Protein AF-A0A3M1NWF4-F1 (afdb_monomer_lite)

Secondary structure (DSSP, 8-state):
-TTHHHHHHHHHSPPPPPSS----HHIIIIIII-GGGT-GGGS-HHHHHHHHHHHHHHHHHHHSHHHHTTSS-HHHHHHHHHHHHHHHHHHHIIIIIS--HHHHHHTGGGGHHHHHHHHHHHHHHHHHHHS-HHHHHHHHHHHTSHHHHHHHHHHHHHHHHHHHHH-HHHHHHH-HHHHHTSHHHHHHHHHHHHS-TT-EEE--TT-SSHHHHH--EES--SS----SHHHHHHHHHHHHHHS-----SS-STTHHHHHHHHHHT--HHHHHHHHHHH-EEEEEESSPPPPBTTEEEEEEETTEEEEEEPP----

Structure (mmCIF, N/CA/C/O backbone):
data_AF-A0A3M1NWF4-F1
#
_entry.id   AF-A0A3M1NWF4-F1
#
loop_
_atom_site.group_PDB
_atom_site.id
_atom_site.type_symbol
_atom_site.label_atom_id
_atom_site.label_alt_id
_atom_site.label_comp_id
_atom_site.label_asym_id
_atom_site.label_entity_id
_atom_site.label_seq_id
_atom_site.pdbx_PDB_ins_code
_atom_site.Cartn_x
_atom_site.Cartn_y
_atom_site.Cartn_z
_atom_site.occupancy
_atom_site.B_iso_or_equiv
_atom_site.auth_seq_id
_atom_site.auth_comp_id
_atom_site.auth_asym_id
_atom_site.auth_atom_id
_atom_site.pdbx_PDB_model_num
ATOM 1 N N . ALA A 1 1 ? 15.988 -17.699 -8.125 1.00 46.44 1 ALA A N 1
ATOM 2 C CA . ALA A 1 1 ? 15.260 -16.866 -7.145 1.00 46.44 1 ALA A CA 1
ATOM 3 C C . ALA A 1 1 ? 14.792 -17.753 -5.990 1.00 46.44 1 ALA A C 1
ATOM 5 O O . ALA A 1 1 ? 13.950 -18.611 -6.234 1.00 46.44 1 ALA A O 1
ATOM 6 N N . PRO A 1 2 ? 15.324 -17.589 -4.766 1.00 47.75 2 PRO A N 1
ATOM 7 C CA . PRO A 1 2 ? 15.035 -18.474 -3.625 1.00 47.75 2 PRO A CA 1
ATOM 8 C C . PRO A 1 2 ? 13.558 -18.482 -3.177 1.00 47.75 2 PRO A C 1
ATOM 10 O O . PRO A 1 2 ? 13.167 -19.315 -2.371 1.00 47.75 2 PRO A O 1
ATOM 13 N N . ALA A 1 3 ? 12.716 -17.602 -3.732 1.00 57.88 3 ALA A N 1
ATOM 14 C CA . ALA A 1 3 ? 11.282 -17.535 -3.453 1.00 57.88 3 ALA A CA 1
ATOM 15 C C . ALA A 1 3 ? 10.393 -18.387 -4.388 1.00 57.88 3 ALA A C 1
ATOM 17 O O . ALA A 1 3 ? 9.238 -18.625 -4.050 1.00 57.88 3 ALA A O 1
ATOM 18 N N . LEU A 1 4 ? 10.890 -18.855 -5.544 1.00 70.25 4 LEU A N 1
ATOM 19 C CA . LEU A 1 4 ? 10.057 -19.610 -6.500 1.00 70.25 4 LEU A CA 1
ATOM 20 C C . LEU A 1 4 ? 9.683 -20.999 -5.976 1.00 70.25 4 LEU A C 1
ATOM 22 O O . LEU A 1 4 ? 8.529 -21.390 -6.093 1.00 70.25 4 LEU A O 1
ATOM 26 N N . GLY A 1 5 ? 10.629 -21.714 -5.361 1.00 79.31 5 GLY A N 1
ATOM 27 C CA . GLY A 1 5 ? 10.382 -23.042 -4.787 1.00 79.31 5 GLY A CA 1
ATOM 28 C C . GLY A 1 5 ? 9.249 -23.033 -3.754 1.00 79.31 5 GLY A C 1
ATOM 29 O O . GLY A 1 5 ? 8.264 -23.740 -3.950 1.00 79.31 5 GLY A O 1
ATOM 30 N N . PRO A 1 6 ? 9.314 -22.183 -2.711 1.00 79.12 6 PRO A N 1
ATOM 31 C CA . PRO A 1 6 ? 8.225 -22.039 -1.746 1.00 79.12 6 PRO A CA 1
ATOM 32 C C . PRO A 1 6 ? 6.883 -21.631 -2.371 1.00 79.12 6 PRO A C 1
ATOM 34 O O . PRO A 1 6 ? 5.847 -22.132 -1.945 1.00 79.12 6 PRO A O 1
ATOM 37 N N . LEU A 1 7 ? 6.882 -20.754 -3.384 1.00 74.56 7 LEU A N 1
ATOM 38 C CA . LEU A 1 7 ? 5.655 -20.343 -4.080 1.00 74.56 7 LEU A CA 1
ATOM 39 C C . LEU A 1 7 ? 5.015 -21.498 -4.857 1.00 74.56 7 LEU A C 1
ATOM 41 O O . LEU A 1 7 ? 3.806 -21.695 -4.758 1.00 74.56 7 LEU A O 1
ATOM 45 N N . VAL A 1 8 ? 5.816 -22.255 -5.611 1.00 81.00 8 VAL A N 1
ATOM 46 C CA . VAL A 1 8 ? 5.352 -23.436 -6.351 1.00 81.00 8 VAL A CA 1
ATOM 47 C C . VAL A 1 8 ? 4.860 -24.500 -5.376 1.00 81.00 8 VAL A C 1
ATOM 49 O O . VAL A 1 8 ? 3.760 -25.009 -5.549 1.00 81.00 8 VAL A O 1
ATOM 52 N N . TYR A 1 9 ? 5.611 -24.770 -4.305 1.00 84.00 9 TYR A N 1
ATOM 53 C CA . TYR A 1 9 ? 5.216 -25.728 -3.274 1.00 84.00 9 TYR A CA 1
ATOM 54 C C . TYR A 1 9 ? 3.867 -25.369 -2.642 1.00 84.00 9 TYR A C 1
ATOM 56 O O . TYR A 1 9 ? 2.982 -26.212 -2.578 1.00 84.00 9 TYR A O 1
ATOM 64 N N . GLN A 1 10 ? 3.669 -24.110 -2.238 1.00 79.50 10 GLN A N 1
ATOM 65 C CA . GLN A 1 10 ? 2.391 -23.648 -1.680 1.00 79.50 10 GLN A CA 1
ATOM 66 C C . GLN A 1 10 ? 1.231 -23.736 -2.674 1.00 79.50 10 GLN A C 1
ATOM 68 O O . GLN A 1 10 ? 0.085 -23.840 -2.255 1.00 79.50 10 GLN A O 1
ATOM 73 N N . HIS A 1 11 ? 1.511 -23.645 -3.975 1.00 80.75 11 HIS A N 1
ATOM 74 C CA . HIS A 1 11 ? 0.484 -23.743 -5.004 1.00 80.75 11 HIS A CA 1
ATOM 75 C C . HIS A 1 11 ? 0.104 -25.194 -5.317 1.00 80.75 11 HIS A C 1
ATOM 77 O O . HIS A 1 11 ? -1.069 -25.479 -5.527 1.00 80.75 11 HIS A O 1
ATOM 83 N N . VAL A 1 12 ? 1.083 -26.102 -5.331 1.00 82.19 12 VAL A N 1
ATOM 84 C CA . VAL A 1 12 ? 0.868 -27.542 -5.551 1.00 82.19 12 VAL A CA 1
ATOM 85 C C . VAL A 1 12 ? 0.293 -28.217 -4.302 1.00 82.19 12 VAL A C 1
ATOM 87 O O . VAL A 1 12 ? -0.494 -29.153 -4.411 1.00 82.19 12 VAL A O 1
ATOM 90 N N . HIS A 1 13 ? 0.641 -27.713 -3.117 1.00 81.06 13 HIS A N 1
ATOM 91 C CA . HIS A 1 13 ? 0.162 -28.196 -1.823 1.00 81.06 13 HIS A CA 1
ATOM 92 C C . HIS A 1 13 ? -0.563 -27.076 -1.063 1.00 81.06 13 HIS A C 1
ATOM 94 O O . HIS A 1 13 ? -0.056 -26.596 -0.040 1.00 81.06 13 HIS A O 1
ATOM 100 N N . PRO A 1 14 ? -1.729 -26.614 -1.555 1.00 75.19 14 PRO A N 1
ATOM 101 C CA . PRO A 1 14 ? -2.489 -25.601 -0.849 1.00 75.19 14 PRO A CA 1
ATOM 102 C C . PRO A 1 14 ? -2.979 -26.186 0.484 1.00 75.19 14 PRO A C 1
ATOM 104 O O . PRO A 1 14 ? -3.475 -27.317 0.513 1.00 75.19 14 PRO A O 1
ATOM 107 N N . PRO A 1 15 ? -2.846 -25.456 1.606 1.00 74.38 15 PRO A N 1
ATOM 108 C CA . PRO A 1 15 ? -3.486 -25.876 2.841 1.00 74.38 15 PRO A CA 1
ATOM 109 C C . PRO A 1 15 ? -5.004 -25.943 2.620 1.00 74.38 15 PRO A C 1
ATOM 111 O O . PRO A 1 15 ? -5.540 -25.130 1.857 1.00 74.38 15 PRO A O 1
ATOM 114 N N . PRO A 1 16 ? -5.712 -26.878 3.277 1.00 72.06 16 PRO A N 1
ATOM 115 C CA . PRO A 1 16 ? -7.161 -26.920 3.194 1.00 72.06 16 PRO A CA 1
ATOM 116 C C . PRO A 1 16 ? -7.721 -25.576 3.657 1.00 72.06 16 PRO A C 1
ATOM 118 O O . PRO A 1 16 ? -7.331 -25.043 4.701 1.00 72.06 16 PRO A O 1
ATOM 121 N N . LEU A 1 17 ? -8.622 -25.011 2.859 1.00 69.56 17 LEU A N 1
ATOM 122 C CA . LEU A 1 17 ? -9.373 -23.846 3.294 1.00 69.56 17 LEU A CA 1
ATOM 123 C C . LEU A 1 17 ? -10.316 -24.286 4.433 1.00 69.56 17 LEU A C 1
ATOM 125 O O . LEU A 1 17 ? -10.790 -25.426 4.418 1.00 69.56 17 LEU A O 1
ATOM 129 N N . PRO A 1 18 ? -10.581 -23.423 5.434 1.00 66.81 18 PRO A N 1
ATOM 130 C CA . PRO A 1 18 ? -11.658 -23.651 6.408 1.00 66.81 18 PRO A CA 1
ATOM 131 C C . PRO A 1 18 ? -12.988 -23.936 5.686 1.00 66.81 18 PRO A C 1
ATOM 133 O O . PRO A 1 18 ? -13.062 -23.676 4.501 1.00 66.81 18 PRO A O 1
ATOM 136 N N . ALA A 1 19 ? -14.034 -24.429 6.352 1.00 59.56 19 ALA A N 1
ATOM 137 C CA . ALA A 1 19 ? -15.363 -24.587 5.733 1.00 59.56 19 ALA A CA 1
ATOM 138 C C . ALA A 1 19 ? -16.201 -23.283 5.810 1.00 59.56 19 ALA A C 1
ATOM 140 O O . ALA A 1 19 ? -16.091 -22.560 6.805 1.00 59.56 19 ALA A O 1
ATOM 141 N N . GLY A 1 20 ? -17.035 -22.982 4.797 1.00 68.56 20 GLY A N 1
ATOM 142 C CA . GLY A 1 20 ? -17.919 -21.798 4.730 1.00 68.56 20 GLY A CA 1
ATOM 143 C C . GLY A 1 20 ? -18.015 -21.116 3.348 1.00 68.56 20 GLY A C 1
ATOM 144 O O . GLY A 1 20 ? -17.502 -21.619 2.352 1.00 68.56 20 GLY A O 1
ATOM 145 N N . ASP A 1 21 ? -18.672 -19.950 3.286 1.00 65.06 21 ASP A N 1
ATOM 146 C CA . ASP A 1 21 ? -18.635 -19.075 2.103 1.00 65.06 21 ASP A CA 1
ATOM 147 C C . ASP A 1 21 ? -17.239 -18.448 1.984 1.00 65.06 21 ASP A C 1
ATOM 149 O O . ASP A 1 21 ? -16.846 -17.582 2.775 1.00 65.06 21 ASP A O 1
ATOM 153 N N . HIS A 1 22 ? -16.454 -18.911 1.010 1.00 78.25 22 HIS A N 1
ATOM 154 C CA . HIS A 1 22 ? -15.097 -18.421 0.788 1.00 78.25 22 HIS A CA 1
ATOM 155 C C . HIS A 1 22 ? -15.033 -17.501 -0.414 1.00 78.25 22 HIS A C 1
ATOM 157 O O . HIS A 1 22 ? -15.252 -17.894 -1.558 1.00 78.25 22 HIS A O 1
ATOM 163 N N . VAL A 1 23 ? -14.616 -16.272 -0.149 1.00 90.25 23 VAL A N 1
ATOM 164 C CA . VAL A 1 23 ? -14.190 -15.351 -1.192 1.00 90.25 23 VAL A CA 1
ATOM 165 C C . VAL A 1 23 ? -12.849 -15.833 -1.740 1.00 90.25 23 VAL A C 1
ATOM 167 O O . VAL A 1 23 ? -11.961 -16.189 -0.973 1.00 90.25 23 VAL A O 1
ATOM 170 N N . SER A 1 24 ? -12.659 -15.874 -3.058 1.00 93.12 24 SER A N 1
ATOM 171 C CA . SER A 1 24 ? -11.424 -16.428 -3.630 1.00 93.12 24 SER A CA 1
ATOM 172 C C . SER A 1 24 ? -10.169 -15.639 -3.192 1.00 93.12 24 SER A C 1
ATOM 174 O O . SER A 1 24 ? -10.217 -14.407 -3.101 1.00 93.12 24 SER A O 1
ATOM 176 N N . PRO A 1 25 ? -9.003 -16.288 -2.977 1.00 94.06 25 PRO A N 1
ATOM 177 C CA . PRO A 1 25 ? -7.742 -15.578 -2.721 1.00 94.06 25 PRO A CA 1
ATOM 178 C C . PRO A 1 25 ? -7.387 -14.577 -3.828 1.00 94.06 25 PRO A C 1
ATOM 180 O O . PRO A 1 25 ? -6.828 -13.512 -3.556 1.00 94.06 25 PRO A O 1
ATOM 183 N N . PHE A 1 26 ? -7.778 -14.894 -5.070 1.00 95.50 26 PHE A N 1
ATOM 184 C CA . PHE A 1 26 ? -7.707 -13.970 -6.196 1.00 95.50 26 PHE A CA 1
ATOM 185 C C . PHE A 1 26 ? -8.449 -12.674 -5.890 1.00 95.50 26 PHE A C 1
ATOM 187 O O . PHE A 1 26 ? -7.842 -11.609 -5.959 1.00 95.50 26 PHE A O 1
ATOM 194 N N . TYR A 1 27 ? -9.726 -12.746 -5.511 1.00 96.56 27 TYR A N 1
ATOM 195 C CA . TYR A 1 27 ? -10.495 -11.552 -5.188 1.00 96.56 27 TYR A CA 1
ATOM 196 C C . TYR A 1 27 ? -9.843 -10.777 -4.039 1.00 96.56 27 TYR A C 1
ATOM 198 O O . TYR A 1 27 ? -9.604 -9.578 -4.165 1.00 96.56 27 TYR A O 1
ATOM 206 N N . ILE A 1 28 ? -9.473 -11.458 -2.950 1.00 96.81 28 ILE A N 1
ATOM 207 C CA . ILE A 1 28 ? -8.902 -10.803 -1.766 1.00 96.81 28 ILE A CA 1
ATOM 208 C C . ILE A 1 28 ? -7.635 -10.009 -2.134 1.00 96.81 28 ILE A C 1
ATOM 210 O O . ILE A 1 28 ? -7.497 -8.844 -1.757 1.00 96.81 28 ILE A O 1
ATOM 214 N N . GLN A 1 29 ? -6.711 -10.604 -2.891 1.00 96.75 29 GLN A N 1
ATOM 215 C CA . GLN A 1 29 ? -5.441 -9.959 -3.232 1.00 96.75 29 GLN A CA 1
ATOM 216 C C . GLN A 1 29 ? -5.557 -8.991 -4.418 1.00 96.75 29 GLN A C 1
ATOM 218 O O . GLN A 1 29 ? -5.071 -7.856 -4.341 1.00 96.75 29 GLN A O 1
ATOM 223 N N . ALA A 1 30 ? -6.149 -9.450 -5.522 1.00 96.81 30 ALA A N 1
ATOM 224 C CA . ALA A 1 30 ? -6.143 -8.753 -6.801 1.00 96.81 30 ALA A CA 1
ATOM 225 C C . ALA A 1 30 ? -7.288 -7.755 -6.948 1.00 96.81 30 ALA A C 1
ATOM 227 O O . ALA A 1 30 ? -7.087 -6.739 -7.592 1.00 96.81 30 ALA A O 1
ATOM 228 N N . VAL A 1 31 ? -8.452 -7.988 -6.343 1.00 97.12 31 VAL A N 1
ATOM 229 C CA . VAL A 1 31 ? -9.615 -7.094 -6.485 1.00 97.12 31 VAL A CA 1
ATOM 230 C C . VAL A 1 31 ? -9.743 -6.178 -5.271 1.00 97.12 31 VAL A C 1
ATOM 232 O O . VAL A 1 31 ? -9.786 -4.955 -5.409 1.00 97.12 31 VAL A O 1
ATOM 235 N N . PHE A 1 32 ? -9.739 -6.755 -4.069 1.00 97.50 32 PHE A N 1
ATOM 236 C CA . PHE A 1 32 ? -10.005 -6.047 -2.820 1.00 97.50 32 PHE A CA 1
ATOM 237 C C . PHE A 1 32 ? -8.778 -5.301 -2.279 1.00 97.50 32 PHE A C 1
ATOM 239 O O . PHE A 1 32 ? -8.853 -4.120 -1.942 1.00 97.50 32 PHE A O 1
ATOM 246 N N . ARG A 1 33 ? -7.613 -5.952 -2.185 1.00 96.75 33 ARG A N 1
ATOM 247 C CA . ARG A 1 33 ? -6.456 -5.359 -1.495 1.00 96.75 33 ARG A CA 1
ATOM 248 C C . ARG A 1 33 ? -5.684 -4.348 -2.338 1.00 96.75 33 ARG A C 1
ATOM 250 O O . ARG A 1 33 ? -5.250 -3.319 -1.806 1.00 96.75 33 ARG A O 1
ATOM 257 N N . ALA A 1 34 ? -5.409 -4.669 -3.600 1.00 96.19 34 ALA A N 1
ATOM 258 C CA . ALA A 1 34 ? -4.453 -3.910 -4.408 1.00 96.19 34 ALA A CA 1
ATOM 259 C C . ALA A 1 34 ? -4.692 -4.011 -5.932 1.00 96.19 34 ALA A C 1
ATOM 261 O O . ALA A 1 34 ? -3.777 -4.386 -6.667 1.00 96.19 34 ALA A O 1
ATOM 262 N N . PRO A 1 35 ? -5.875 -3.619 -6.439 1.00 97.00 35 PRO A N 1
ATOM 263 C CA . PRO A 1 35 ? -6.226 -3.784 -7.853 1.00 97.00 35 PRO A CA 1
ATOM 264 C C . PRO A 1 35 ? -5.282 -3.079 -8.824 1.00 97.00 35 PRO A C 1
ATOM 266 O O . PRO A 1 35 ? -4.884 -3.667 -9.825 1.00 97.00 35 PRO A O 1
ATOM 269 N N . HIS A 1 36 ? -4.777 -1.898 -8.466 1.00 94.69 36 HIS A N 1
ATOM 270 C CA . HIS A 1 36 ? -3.799 -1.141 -9.257 1.00 94.69 36 HIS A CA 1
ATOM 271 C C . HIS A 1 36 ? -2.431 -1.836 -9.456 1.00 94.69 36 HIS A C 1
ATOM 273 O O . HIS A 1 36 ? -1.556 -1.279 -10.116 1.00 94.69 36 HIS A O 1
ATOM 279 N N . HIS A 1 37 ? -2.197 -3.016 -8.869 1.00 93.88 37 HIS A N 1
ATOM 280 C CA . HIS A 1 37 ? -1.001 -3.829 -9.116 1.00 93.88 37 HIS A CA 1
ATOM 281 C C . HIS A 1 37 ? -1.244 -5.034 -10.037 1.00 93.88 37 HIS A C 1
ATOM 283 O O . HIS A 1 37 ? -0.269 -5.599 -10.535 1.00 93.88 37 HIS A O 1
ATOM 289 N N . TYR A 1 38 ? -2.500 -5.438 -10.250 1.00 95.62 38 TYR A N 1
ATOM 290 C CA . TYR A 1 38 ? -2.834 -6.713 -10.901 1.00 95.62 38 TYR A CA 1
ATOM 291 C C . TYR A 1 38 ? -3.864 -6.586 -12.023 1.00 95.62 38 TYR A C 1
ATOM 293 O O . TYR A 1 38 ? -3.848 -7.400 -12.943 1.00 95.62 38 TYR A O 1
ATOM 301 N N . LEU A 1 39 ? -4.752 -5.595 -11.950 1.00 96.69 39 LEU A N 1
ATOM 302 C CA . LEU A 1 39 ? -5.856 -5.406 -12.883 1.00 96.69 39 LEU A CA 1
ATOM 303 C C . LEU A 1 39 ? -5.569 -4.182 -13.764 1.00 96.69 39 LEU A C 1
ATOM 305 O O . LEU A 1 39 ? -5.495 -3.067 -13.235 1.00 96.69 39 LEU A O 1
ATOM 309 N N . PRO A 1 40 ? -5.368 -4.356 -15.083 1.00 96.00 40 PRO A N 1
ATOM 310 C CA . PRO A 1 40 ? -5.005 -3.251 -15.973 1.00 96.00 40 PRO A CA 1
ATOM 311 C C . PRO A 1 40 ? -6.024 -2.118 -16.041 1.00 96.00 40 PRO A C 1
ATOM 313 O O . PRO A 1 40 ? -5.652 -0.953 -16.148 1.00 96.00 40 PRO A O 1
ATOM 316 N N . ASP A 1 41 ? -7.303 -2.442 -15.919 1.00 95.06 41 ASP A N 1
ATOM 317 C CA . ASP A 1 41 ? -8.407 -1.486 -15.874 1.00 95.06 41 ASP A CA 1
ATOM 318 C C . ASP A 1 41 ? -8.488 -0.705 -14.547 1.00 95.06 41 ASP A C 1
ATOM 320 O O . ASP A 1 41 ? -9.223 0.277 -14.449 1.00 95.06 41 ASP A O 1
ATOM 324 N N . ALA A 1 42 ? -7.728 -1.110 -13.525 1.00 95.69 42 ALA A N 1
ATOM 325 C CA . ALA A 1 42 ? -7.548 -0.375 -12.276 1.00 95.69 42 ALA A CA 1
ATOM 326 C C . ALA A 1 42 ? -6.275 0.488 -12.260 1.00 95.69 42 ALA A C 1
ATOM 328 O O . ALA A 1 42 ? -5.982 1.134 -11.247 1.00 95.69 42 ALA A O 1
ATOM 329 N N . PHE A 1 43 ? -5.490 0.500 -13.342 1.00 95.81 43 PHE A N 1
ATOM 330 C CA . PHE A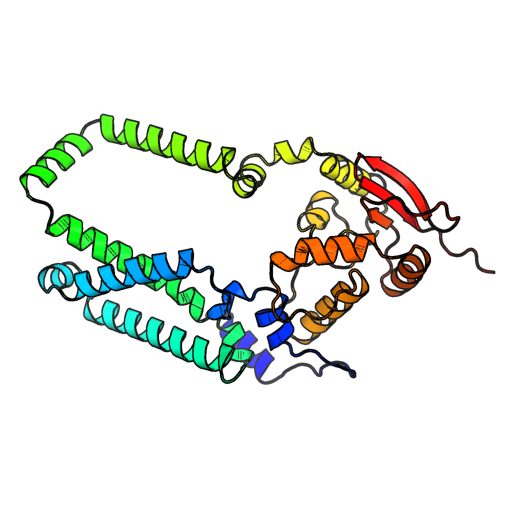 1 43 ? -4.319 1.364 -13.431 1.00 95.81 43 PHE A CA 1
ATOM 331 C C . PHE A 1 43 ? -4.747 2.823 -13.625 1.00 95.81 43 PHE A C 1
ATOM 333 O O . PHE A 1 43 ? -5.607 3.107 -14.459 1.00 95.81 43 PHE A O 1
ATOM 340 N N . PRO A 1 44 ? -4.141 3.781 -12.896 1.00 94.12 44 PRO A N 1
ATOM 341 C CA . PRO A 1 44 ? -4.446 5.190 -13.097 1.00 94.12 44 PRO A CA 1
ATOM 342 C C . PRO A 1 44 ? -4.164 5.603 -14.544 1.00 94.12 44 PRO A C 1
ATOM 344 O O . PRO A 1 44 ? -3.043 5.428 -15.028 1.00 94.12 44 PRO A O 1
ATOM 347 N N . LEU A 1 45 ? -5.151 6.211 -15.208 1.00 95.50 45 LEU A N 1
ATOM 348 C CA . LEU A 1 45 ? -5.029 6.659 -16.599 1.00 95.50 45 LEU A CA 1
ATOM 349 C C . LEU A 1 45 ? -3.760 7.500 -16.857 1.00 95.50 45 LEU A C 1
ATOM 351 O O . LEU A 1 45 ? -3.057 7.205 -17.825 1.00 95.50 45 LEU A O 1
ATOM 355 N N . PRO A 1 46 ? -3.364 8.463 -15.993 1.00 95.56 46 PRO A N 1
ATOM 356 C CA . PRO A 1 46 ? -2.123 9.213 -16.200 1.00 95.56 46 PRO A CA 1
ATOM 357 C C . PRO A 1 46 ? -0.866 8.333 -16.220 1.00 95.56 46 PRO A C 1
ATOM 359 O O . PRO A 1 46 ? 0.073 8.607 -16.967 1.00 95.56 46 PRO A O 1
ATOM 362 N N . ALA A 1 47 ? -0.838 7.258 -15.426 1.00 93.12 47 ALA A N 1
ATOM 363 C CA . ALA A 1 47 ? 0.289 6.332 -15.399 1.00 93.12 47 ALA A CA 1
ATOM 364 C C . ALA A 1 47 ? 0.353 5.494 -16.683 1.00 93.12 47 ALA A C 1
ATOM 366 O O . ALA A 1 47 ? 1.440 5.318 -17.234 1.00 93.12 47 ALA A O 1
ATOM 367 N N . VAL A 1 48 ? -0.801 5.039 -17.184 1.00 96.38 48 VAL A N 1
ATOM 368 C CA . VAL A 1 48 ? -0.910 4.307 -18.457 1.00 96.38 48 VAL A CA 1
ATOM 369 C C . VAL A 1 48 ? -0.468 5.188 -19.625 1.00 96.38 48 VAL A C 1
ATOM 371 O O . VAL A 1 48 ? 0.378 4.769 -20.412 1.00 96.38 48 VAL A O 1
ATOM 374 N N . LEU A 1 49 ? -0.963 6.427 -19.702 1.00 97.00 49 LEU A N 1
ATOM 375 C CA . LEU A 1 49 ? -0.580 7.384 -20.746 1.00 97.00 49 LEU A CA 1
ATOM 376 C C . LEU A 1 49 ? 0.916 7.713 -20.694 1.00 97.00 49 LEU A C 1
ATOM 378 O O . LEU A 1 49 ? 1.598 7.653 -21.714 1.00 97.00 49 LEU A O 1
ATOM 382 N N . SER A 1 50 ? 1.453 8.005 -19.504 1.00 96.19 50 SER A N 1
ATOM 383 C CA . SER A 1 50 ? 2.883 8.281 -19.327 1.00 96.19 50 SER A CA 1
ATOM 384 C C . SER A 1 50 ? 3.750 7.097 -19.759 1.00 96.19 50 SER A C 1
ATOM 386 O O . SER A 1 50 ? 4.742 7.286 -20.464 1.00 96.19 50 SER A O 1
ATOM 388 N N . PHE A 1 51 ? 3.375 5.874 -19.371 1.00 96.88 51 PHE A N 1
ATOM 389 C CA . PHE A 1 51 ? 4.083 4.674 -19.802 1.00 96.88 51 PHE A CA 1
ATOM 390 C C . PHE A 1 51 ? 3.990 4.479 -21.318 1.00 96.88 51 PHE A C 1
ATOM 392 O O . PHE A 1 51 ? 5.018 4.249 -21.946 1.00 96.88 51 PHE A O 1
ATOM 399 N N . GLY A 1 52 ? 2.801 4.631 -21.908 1.00 97.00 52 GLY A N 1
ATOM 400 C CA . GLY A 1 52 ? 2.583 4.506 -23.350 1.00 97.00 52 GLY A CA 1
ATOM 401 C C . GLY A 1 52 ? 3.416 5.495 -24.167 1.00 97.00 52 GLY A C 1
ATOM 402 O O . GLY A 1 52 ? 4.046 5.096 -25.142 1.00 97.00 52 GLY A O 1
ATOM 403 N N . LEU A 1 53 ? 3.502 6.757 -23.732 1.00 97.94 53 LEU A N 1
ATOM 404 C CA . LEU A 1 53 ? 4.342 7.775 -24.372 1.00 97.94 53 LEU A CA 1
ATOM 405 C C . LEU A 1 53 ? 5.832 7.415 -24.305 1.00 97.94 53 LEU A C 1
ATOM 407 O O . LEU A 1 53 ? 6.523 7.460 -25.322 1.00 97.94 53 LEU A O 1
ATOM 411 N N . ILE A 1 54 ? 6.325 7.020 -23.126 1.00 97.94 54 ILE A N 1
ATOM 412 C CA . ILE A 1 54 ? 7.730 6.623 -22.941 1.00 97.94 54 ILE A CA 1
ATOM 413 C C . ILE A 1 54 ? 8.052 5.368 -23.761 1.00 97.94 54 ILE A C 1
ATOM 415 O O . ILE A 1 54 ? 9.093 5.314 -24.411 1.00 97.94 54 ILE A O 1
ATOM 419 N N . ALA A 1 55 ? 7.162 4.375 -23.756 1.00 98.06 55 ALA A N 1
ATOM 420 C CA . ALA A 1 55 ? 7.328 3.139 -24.507 1.00 98.06 55 ALA A CA 1
ATOM 421 C C . ALA A 1 55 ? 7.300 3.387 -26.018 1.00 98.06 55 ALA A C 1
ATOM 423 O O . ALA A 1 55 ? 8.193 2.926 -26.721 1.00 98.06 55 ALA A O 1
ATOM 424 N N . GLY A 1 56 ? 6.337 4.164 -26.520 1.00 98.06 56 GLY A N 1
ATOM 425 C CA . GLY A 1 56 ? 6.243 4.517 -27.936 1.00 98.06 56 GLY A CA 1
ATOM 426 C C . GLY A 1 56 ? 7.475 5.279 -28.423 1.00 98.06 56 GLY A C 1
ATOM 427 O O . GLY A 1 56 ? 8.089 4.892 -29.416 1.00 98.06 56 GLY A O 1
ATOM 428 N N . ALA A 1 57 ? 7.898 6.307 -27.681 1.00 97.94 57 ALA A N 1
ATOM 429 C CA . ALA A 1 57 ? 9.103 7.064 -28.006 1.00 97.94 57 ALA A CA 1
ATOM 430 C C . ALA A 1 57 ? 10.368 6.191 -27.922 1.00 97.94 57 ALA A C 1
ATOM 432 O O . ALA A 1 57 ? 11.227 6.268 -28.796 1.00 97.94 57 ALA A O 1
ATOM 433 N N . GLY A 1 58 ? 10.477 5.335 -26.901 1.00 97.31 58 GLY A N 1
ATOM 434 C CA . GLY A 1 58 ? 11.601 4.419 -26.721 1.00 97.31 58 GLY A CA 1
ATOM 435 C C . GLY A 1 58 ? 11.692 3.350 -27.813 1.00 97.31 58 GLY A C 1
ATOM 436 O O . GLY A 1 58 ? 12.785 3.073 -28.299 1.00 97.31 58 GLY A O 1
ATOM 437 N N . LEU A 1 59 ? 10.564 2.785 -28.252 1.00 97.56 59 LEU A N 1
ATOM 438 C CA . LEU A 1 59 ? 10.507 1.833 -29.368 1.00 97.56 59 LEU A CA 1
ATOM 439 C C . LEU A 1 59 ? 10.846 2.504 -30.703 1.00 97.56 59 LEU A C 1
ATOM 441 O O . LEU A 1 59 ? 11.628 1.954 -31.481 1.00 97.56 59 LEU A O 1
ATOM 445 N N . LEU A 1 60 ? 10.322 3.709 -30.948 1.00 97.19 60 LEU A N 1
ATOM 446 C CA . LEU A 1 60 ? 10.678 4.508 -32.120 1.00 97.19 60 LEU A CA 1
ATOM 447 C C . LEU A 1 60 ? 12.183 4.802 -32.130 1.00 97.19 60 LEU A C 1
ATOM 449 O O . LEU A 1 60 ? 12.856 4.537 -33.123 1.00 97.19 60 LEU A O 1
ATOM 453 N N . ALA A 1 61 ? 12.730 5.257 -31.003 1.00 96.38 61 ALA A N 1
ATOM 454 C CA . ALA A 1 61 ? 14.158 5.484 -30.816 1.00 96.38 61 ALA A CA 1
ATOM 455 C C . ALA A 1 61 ? 14.992 4.216 -31.088 1.00 96.38 61 ALA A C 1
ATOM 457 O O . ALA A 1 61 ? 15.974 4.249 -31.830 1.00 96.38 61 ALA A O 1
ATOM 458 N N . PHE A 1 62 ? 14.564 3.075 -30.545 1.00 96.06 62 PHE A N 1
ATOM 459 C CA . PHE A 1 62 ? 15.216 1.780 -30.732 1.00 96.06 62 PHE A CA 1
ATOM 460 C C . PHE A 1 62 ? 15.178 1.286 -32.189 1.00 96.06 62 PHE A C 1
ATOM 462 O O . PHE A 1 62 ? 16.060 0.538 -32.615 1.00 96.06 62 PHE A O 1
ATOM 469 N N . SER A 1 63 ? 14.202 1.717 -32.992 1.00 95.44 63 SER A N 1
ATOM 470 C CA . SER A 1 63 ? 14.132 1.351 -34.411 1.00 95.44 63 SER A CA 1
ATOM 471 C C . SER A 1 63 ? 15.281 1.956 -35.238 1.00 95.44 63 SER A C 1
ATOM 473 O O . SER A 1 63 ? 15.751 1.331 -36.200 1.00 95.44 63 SER A O 1
ATOM 475 N N . PHE A 1 64 ? 15.833 3.105 -34.821 1.00 94.62 64 PHE A N 1
ATOM 476 C CA . PHE A 1 64 ? 16.923 3.770 -35.535 1.00 94.62 64 PHE A CA 1
ATOM 477 C C . PHE A 1 64 ? 18.244 2.984 -35.422 1.00 94.62 64 PHE A C 1
ATOM 479 O O . PHE A 1 64 ? 18.742 2.742 -34.317 1.00 94.62 64 PHE A O 1
ATOM 486 N N . PRO A 1 65 ? 18.896 2.624 -36.547 1.00 93.31 65 PRO A N 1
ATOM 487 C CA . PRO A 1 65 ? 20.157 1.873 -36.526 1.00 93.31 65 PRO A CA 1
ATOM 488 C C . PRO A 1 65 ? 21.283 2.577 -35.760 1.00 93.31 65 PRO A C 1
ATOM 490 O O . PRO A 1 65 ? 22.121 1.927 -35.141 1.00 93.31 65 PRO A O 1
ATOM 493 N N . GLN A 1 66 ? 21.302 3.911 -35.789 1.00 90.94 66 GLN A N 1
ATOM 494 C CA . GLN A 1 66 ? 22.305 4.730 -35.104 1.00 90.94 66 GLN A CA 1
ATOM 495 C C . GLN A 1 66 ? 22.229 4.576 -33.583 1.00 90.94 66 GLN A C 1
ATOM 497 O O . GLN A 1 66 ? 23.267 4.543 -32.933 1.00 90.94 66 GLN A O 1
ATOM 502 N N . VAL A 1 67 ? 21.019 4.440 -33.037 1.00 90.94 67 VAL A N 1
ATOM 503 C CA . VAL A 1 67 ? 20.778 4.238 -31.604 1.00 90.94 67 VAL A CA 1
ATOM 504 C C . VAL A 1 67 ? 21.126 2.806 -31.212 1.00 90.94 67 VAL A C 1
ATOM 506 O O . VAL A 1 67 ? 21.817 2.596 -30.221 1.00 90.94 67 VAL A O 1
ATOM 509 N N . ARG A 1 68 ? 20.744 1.813 -32.027 1.00 92.69 68 ARG A N 1
ATOM 510 C CA . ARG A 1 68 ? 21.089 0.400 -31.777 1.00 92.69 68 ARG A CA 1
ATOM 511 C C . ARG A 1 68 ? 22.593 0.158 -31.694 1.00 92.69 68 ARG A C 1
ATOM 513 O O . ARG A 1 68 ? 23.015 -0.640 -30.869 1.00 92.69 68 ARG A O 1
ATOM 520 N N . LYS A 1 69 ? 23.395 0.874 -32.491 1.00 92.94 69 LYS A N 1
ATOM 521 C CA . LYS A 1 69 ? 24.867 0.818 -32.435 1.00 92.94 69 LYS A CA 1
ATOM 522 C C . LYS A 1 69 ? 25.463 1.354 -31.125 1.00 92.94 69 LYS A C 1
ATOM 524 O O . LYS A 1 69 ? 26.621 1.069 -30.850 1.00 92.94 69 LYS A O 1
ATOM 529 N N . LEU A 1 70 ? 24.713 2.139 -30.346 1.00 89.25 70 LEU A N 1
ATOM 530 C CA . LEU A 1 70 ? 25.151 2.650 -29.039 1.00 89.25 70 LEU A CA 1
ATOM 531 C C . LEU A 1 70 ? 24.896 1.655 -27.908 1.00 89.25 70 LEU A C 1
ATOM 533 O O . LEU A 1 70 ? 25.480 1.779 -26.835 1.00 89.25 70 LEU A O 1
ATOM 537 N N . LEU A 1 71 ? 24.005 0.690 -28.128 1.00 90.75 71 LEU A N 1
ATOM 538 C CA . LEU A 1 71 ? 23.723 -0.355 -27.161 1.00 90.75 71 LEU A CA 1
ATOM 539 C C . LEU A 1 71 ? 24.767 -1.458 -27.319 1.00 90.75 71 LEU A C 1
ATOM 541 O O . LEU A 1 71 ? 25.026 -1.920 -28.427 1.00 90.75 71 LEU A O 1
ATOM 545 N N . THR A 1 72 ? 25.331 -1.914 -26.205 1.00 92.00 72 THR A N 1
ATOM 546 C CA . THR A 1 72 ? 26.267 -3.048 -26.189 1.00 92.00 72 THR A CA 1
ATOM 547 C C . THR A 1 72 ? 25.601 -4.355 -26.621 1.00 92.00 72 THR A C 1
ATOM 549 O O . THR A 1 72 ? 26.252 -5.204 -27.220 1.00 92.00 72 THR A O 1
ATOM 552 N N . ALA A 1 73 ? 24.302 -4.503 -26.340 1.00 95.00 73 ALA A N 1
ATOM 553 C CA . ALA A 1 73 ? 23.537 -5.736 -26.514 1.00 95.00 73 ALA A CA 1
ATOM 554 C C . ALA A 1 73 ? 22.111 -5.444 -27.051 1.00 95.00 73 ALA A C 1
ATOM 556 O O . ALA A 1 73 ? 21.114 -5.590 -26.329 1.00 95.00 73 ALA A O 1
ATOM 557 N N . PRO A 1 74 ? 21.962 -4.931 -28.293 1.00 94.25 74 PRO A N 1
ATOM 558 C CA . PRO A 1 74 ? 20.661 -4.506 -28.809 1.00 94.25 74 PRO A CA 1
ATOM 559 C C . PRO A 1 74 ? 19.705 -5.687 -29.011 1.00 94.25 74 PRO A C 1
ATOM 561 O O . PRO A 1 74 ? 18.509 -5.547 -28.765 1.00 94.25 74 PRO A O 1
ATOM 564 N N . ARG A 1 75 ? 20.203 -6.864 -29.412 1.00 96.19 75 ARG A N 1
ATOM 565 C CA . ARG A 1 75 ? 19.365 -8.057 -29.601 1.00 96.19 75 ARG A CA 1
ATOM 566 C C . ARG A 1 75 ? 18.757 -8.500 -28.274 1.00 96.19 75 ARG A C 1
ATOM 568 O O . ARG A 1 75 ? 17.556 -8.731 -28.194 1.00 96.19 75 ARG A O 1
ATOM 575 N N . GLU A 1 76 ? 19.577 -8.570 -27.238 1.00 97.12 76 GLU A N 1
ATOM 576 C CA . GLU A 1 76 ? 19.215 -8.962 -25.880 1.00 97.12 76 GLU A CA 1
ATOM 577 C C . GLU A 1 76 ? 18.226 -7.958 -25.283 1.00 97.12 76 GLU A C 1
ATOM 579 O O . GLU A 1 76 ? 17.232 -8.353 -24.681 1.00 97.12 76 GLU A O 1
ATOM 584 N N . THR A 1 77 ? 18.444 -6.662 -25.531 1.00 95.88 77 THR A N 1
ATOM 585 C CA . THR A 1 77 ? 17.505 -5.597 -25.144 1.00 95.88 77 THR A CA 1
ATOM 586 C C . THR A 1 77 ? 16.140 -5.799 -25.803 1.00 95.88 77 THR A C 1
ATOM 588 O O . THR A 1 77 ? 15.115 -5.738 -25.128 1.00 95.88 77 THR A O 1
ATOM 591 N N . GLY A 1 78 ? 16.110 -6.095 -27.106 1.00 96.62 78 GLY A N 1
ATOM 592 C CA . GLY A 1 78 ? 14.870 -6.378 -27.830 1.00 96.62 78 GLY A CA 1
ATOM 593 C C . GLY A 1 78 ? 14.156 -7.636 -27.325 1.00 96.62 78 GLY A C 1
ATOM 594 O O . GLY A 1 78 ? 12.944 -7.609 -27.122 1.00 96.62 78 GLY A O 1
ATOM 595 N N . LEU A 1 79 ? 14.900 -8.715 -27.058 1.00 97.62 79 LEU A N 1
ATOM 596 C CA . LEU A 1 79 ? 14.356 -9.951 -26.482 1.00 97.62 79 LEU A CA 1
ATOM 597 C C . LEU A 1 79 ? 13.787 -9.728 -25.077 1.00 97.62 79 LEU A C 1
ATOM 599 O O . LEU A 1 79 ? 12.725 -10.257 -24.759 1.00 97.62 79 LEU A O 1
ATOM 603 N N . LEU A 1 80 ? 14.453 -8.919 -24.252 1.00 97.38 80 LEU A N 1
ATOM 604 C CA . LEU A 1 80 ? 13.969 -8.561 -22.923 1.00 97.38 80 LEU A CA 1
ATOM 605 C C . LEU A 1 80 ? 12.678 -7.736 -22.998 1.00 97.38 80 LEU A C 1
ATOM 607 O O . LEU A 1 80 ? 11.734 -8.019 -22.263 1.00 97.38 80 LEU A O 1
ATOM 611 N N . LEU A 1 81 ? 12.601 -6.755 -23.902 1.00 97.88 81 LEU A N 1
ATOM 612 C CA . LEU A 1 81 ? 11.374 -5.985 -24.126 1.00 97.88 81 LEU A CA 1
ATOM 613 C C . LEU A 1 81 ? 10.230 -6.884 -24.611 1.00 97.88 81 LEU A C 1
ATOM 615 O O . LEU A 1 81 ? 9.128 -6.796 -24.074 1.00 97.88 81 LEU A O 1
ATOM 619 N N . LEU A 1 82 ? 10.501 -7.796 -25.551 1.00 97.81 82 LEU A N 1
ATOM 620 C CA . LEU A 1 82 ? 9.526 -8.784 -26.013 1.00 97.81 82 LEU A CA 1
ATOM 621 C C . LEU A 1 82 ? 9.039 -9.675 -24.863 1.00 97.81 82 LEU A C 1
ATOM 623 O O . LEU A 1 82 ? 7.837 -9.874 -24.711 1.00 97.81 82 LEU A O 1
ATOM 627 N N . PHE A 1 83 ? 9.950 -10.172 -24.023 1.00 98.06 83 PHE A N 1
ATOM 628 C CA . PHE A 1 83 ? 9.600 -10.963 -22.845 1.00 98.06 83 PHE A CA 1
ATOM 629 C C . PHE A 1 83 ? 8.688 -10.186 -21.885 1.00 98.06 83 PHE A C 1
ATOM 631 O O . PHE A 1 83 ? 7.687 -10.730 -21.423 1.00 98.06 83 PHE A O 1
ATOM 638 N N . ILE A 1 84 ? 8.984 -8.909 -21.618 1.00 97.88 84 ILE A N 1
ATOM 639 C CA . ILE A 1 84 ? 8.145 -8.048 -20.768 1.00 97.88 84 ILE A CA 1
ATOM 640 C C . ILE A 1 84 ? 6.755 -7.854 -21.388 1.00 97.88 84 ILE A C 1
ATOM 642 O O . ILE A 1 84 ? 5.751 -7.945 -20.678 1.00 97.88 84 ILE A O 1
ATOM 646 N N . THR A 1 85 ? 6.671 -7.632 -22.702 1.00 97.75 85 THR A N 1
ATOM 647 C CA . THR A 1 85 ? 5.391 -7.535 -23.417 1.00 97.75 85 THR A CA 1
ATOM 648 C C . THR A 1 85 ? 4.584 -8.824 -23.286 1.00 97.75 85 THR A C 1
ATOM 650 O O . THR A 1 85 ? 3.418 -8.767 -22.900 1.00 97.75 85 THR A O 1
ATOM 653 N N . LEU A 1 86 ? 5.199 -9.986 -23.528 1.00 98.06 86 LEU A N 1
ATOM 654 C CA . LEU A 1 86 ? 4.547 -11.288 -23.366 1.00 98.06 86 LEU A CA 1
ATOM 655 C C . LEU A 1 86 ? 4.091 -11.517 -21.919 1.00 98.06 86 LEU A C 1
ATOM 657 O O . LEU A 1 86 ? 2.965 -11.952 -21.697 1.00 98.06 86 LEU A O 1
ATOM 661 N N . ALA A 1 87 ? 4.911 -11.157 -20.929 1.00 97.56 87 ALA A N 1
ATOM 662 C CA . ALA A 1 87 ? 4.541 -11.229 -19.519 1.00 97.56 87 ALA A CA 1
ATOM 663 C C . ALA A 1 87 ? 3.324 -10.342 -19.196 1.00 97.56 87 ALA A C 1
ATOM 665 O O . ALA A 1 87 ? 2.431 -10.774 -18.472 1.00 97.56 87 ALA A O 1
ATOM 666 N N . CYS A 1 88 ? 3.239 -9.131 -19.755 1.00 97.38 88 CYS A N 1
ATOM 667 C CA . CYS A 1 88 ? 2.075 -8.259 -19.577 1.00 97.38 88 CYS A CA 1
ATOM 668 C C . CYS A 1 88 ? 0.817 -8.814 -20.261 1.00 97.38 88 CYS A C 1
ATOM 670 O O . CYS A 1 88 ? -0.264 -8.713 -19.689 1.00 97.38 88 CYS A O 1
ATOM 672 N N . LEU A 1 89 ? 0.948 -9.427 -21.443 1.00 97.81 89 LEU A N 1
ATOM 673 C CA . LEU A 1 89 ? -0.167 -10.079 -22.144 1.00 97.81 89 LEU A CA 1
ATOM 674 C C . LEU A 1 89 ? -0.693 -11.289 -21.365 1.00 97.81 89 LEU A C 1
ATOM 676 O O . LEU A 1 89 ? -1.898 -11.401 -21.157 1.00 97.81 89 LEU A O 1
ATOM 680 N N . ILE A 1 90 ? 0.203 -12.151 -20.871 1.00 97.75 90 ILE A N 1
ATOM 681 C CA . ILE A 1 90 ? -0.139 -13.267 -19.975 1.00 97.75 90 ILE A CA 1
ATOM 682 C C . ILE A 1 90 ? -0.799 -12.725 -18.703 1.00 97.75 90 ILE A C 1
ATOM 684 O O . ILE A 1 90 ? -1.829 -13.239 -18.276 1.00 97.75 90 ILE A O 1
ATOM 688 N N . GLY A 1 91 ? -0.241 -11.659 -18.124 1.00 96.75 91 GLY A N 1
ATOM 689 C CA . GLY A 1 91 ? -0.820 -10.965 -16.979 1.00 96.75 91 GLY A CA 1
ATOM 690 C C . GLY A 1 91 ? -2.258 -10.536 -17.251 1.00 96.75 91 GLY A C 1
ATOM 691 O O . GLY A 1 91 ? -3.141 -10.905 -16.493 1.00 96.75 91 GLY A O 1
ATOM 692 N N . TYR A 1 92 ? -2.510 -9.833 -18.357 1.00 97.56 92 TYR A N 1
ATOM 693 C CA . TYR A 1 92 ? -3.848 -9.370 -18.733 1.00 97.56 92 TYR A CA 1
ATOM 694 C C . TYR A 1 92 ? -4.816 -10.539 -18.918 1.00 97.56 92 TYR A C 1
ATOM 696 O O . TYR A 1 92 ? -5.898 -10.548 -18.329 1.00 97.56 92 TYR A O 1
ATOM 704 N N . LEU A 1 93 ? -4.396 -11.553 -19.676 1.00 97.88 93 LEU A N 1
ATOM 705 C CA . LEU A 1 93 ? -5.206 -12.727 -19.963 1.00 97.88 93 LEU A CA 1
ATOM 706 C C . LEU A 1 93 ? -5.648 -13.428 -18.674 1.00 97.88 93 LEU A C 1
ATOM 708 O O . LEU A 1 93 ? -6.830 -13.706 -18.497 1.00 97.88 93 LEU A O 1
ATOM 712 N N . PHE A 1 94 ? -4.720 -13.649 -17.742 1.00 97.31 94 PHE A N 1
ATOM 713 C CA . PHE A 1 94 ? -4.984 -14.423 -16.531 1.00 97.31 94 PHE A CA 1
ATOM 714 C C . PHE A 1 94 ? -5.386 -13.600 -15.300 1.00 97.31 94 PHE A C 1
ATOM 716 O O . PHE A 1 94 ? -5.621 -14.166 -14.232 1.00 97.31 94 PHE A O 1
ATOM 723 N N . THR A 1 95 ? -5.469 -12.273 -15.401 1.00 95.56 95 THR A N 1
ATOM 724 C CA . THR A 1 95 ? -6.084 -11.441 -14.353 1.00 95.56 95 THR A CA 1
ATOM 725 C C . THR A 1 95 ? -7.429 -10.862 -14.763 1.00 95.56 95 THR A C 1
ATOM 727 O O . THR A 1 95 ? -8.230 -10.563 -13.886 1.00 95.56 95 THR A O 1
ATOM 730 N N . THR A 1 96 ? -7.703 -10.737 -16.063 1.00 94.88 96 THR A N 1
ATOM 731 C CA . THR A 1 96 ? -8.937 -10.112 -16.566 1.00 94.88 96 THR A CA 1
ATOM 732 C C . THR A 1 96 ? -9.876 -11.122 -17.223 1.00 94.88 96 THR A C 1
ATOM 734 O O . THR A 1 96 ? -11.072 -11.085 -16.963 1.00 94.88 96 THR A O 1
ATOM 737 N N . VAL A 1 97 ? -9.355 -12.037 -18.050 1.00 96.31 97 VAL A N 1
ATOM 738 C CA . VAL A 1 97 ? -10.187 -12.978 -18.828 1.00 96.31 97 VAL A CA 1
ATOM 739 C C . VAL A 1 97 ? -10.373 -14.305 -18.090 1.00 96.31 97 VAL A C 1
ATOM 741 O O . VAL A 1 97 ? -11.498 -14.759 -17.909 1.00 96.31 97 VAL A O 1
ATOM 744 N N . TRP A 1 98 ? -9.278 -14.904 -17.614 1.00 96.81 98 TRP A N 1
ATOM 745 C CA . TRP A 1 98 ? -9.279 -16.158 -16.851 1.00 96.81 98 TRP A CA 1
ATOM 746 C C . TRP A 1 98 ? -8.530 -15.984 -15.528 1.00 96.81 98 TRP A C 1
ATOM 748 O O . TRP A 1 98 ? -7.336 -16.269 -15.474 1.00 96.81 98 TRP A O 1
ATOM 758 N N . PRO A 1 99 ? -9.193 -15.505 -14.459 1.00 95.00 99 PRO A N 1
ATOM 759 C CA . PRO A 1 99 ? -8.565 -15.226 -13.169 1.00 95.00 99 PRO A CA 1
ATOM 760 C C . PRO A 1 99 ? -7.805 -16.426 -12.578 1.00 95.00 99 PRO A C 1
ATOM 762 O O . PRO A 1 99 ? -8.398 -17.340 -12.008 1.00 95.00 99 PRO A O 1
ATOM 765 N N . VAL A 1 100 ? -6.472 -16.410 -12.663 1.00 95.06 100 VAL A N 1
ATOM 766 C CA . VAL A 1 100 ? -5.593 -17.441 -12.092 1.00 95.06 100 VAL A CA 1
ATOM 767 C C . VAL A 1 100 ? -4.736 -16.831 -10.992 1.00 95.06 100 VAL A C 1
ATOM 769 O O . VAL A 1 100 ? -3.851 -16.004 -11.228 1.00 95.06 100 VAL A O 1
ATOM 772 N N . PHE A 1 101 ? -4.957 -17.283 -9.756 1.00 92.88 101 PHE A N 1
ATOM 773 C CA . PHE A 1 101 ? -4.290 -16.722 -8.581 1.00 92.88 101 PHE A CA 1
ATOM 774 C C . PHE A 1 101 ? -2.761 -16.878 -8.598 1.00 92.88 101 PHE A C 1
ATOM 776 O O . PHE A 1 101 ? -2.031 -15.994 -8.146 1.00 92.88 101 PHE A O 1
ATOM 783 N N . PHE A 1 102 ? -2.253 -17.965 -9.179 1.00 93.06 102 PHE A N 1
ATOM 784 C CA . PHE A 1 102 ? -0.815 -18.145 -9.367 1.00 93.06 102 PHE A CA 1
ATOM 785 C C . PHE A 1 102 ? -0.193 -17.010 -10.197 1.00 93.06 102 PHE A C 1
ATOM 787 O O . PHE A 1 102 ? 0.856 -16.485 -9.830 1.00 93.06 102 PHE A O 1
ATOM 794 N N . ILE A 1 103 ? -0.870 -16.553 -11.257 1.00 94.69 103 ILE A N 1
ATOM 795 C CA . ILE A 1 103 ? -0.377 -15.457 -12.103 1.00 94.69 103 ILE A CA 1
ATOM 796 C C . ILE A 1 103 ? -0.389 -14.120 -11.354 1.00 94.69 103 ILE A C 1
ATOM 798 O O . ILE A 1 103 ? 0.555 -13.338 -11.477 1.00 94.69 103 ILE A O 1
ATOM 802 N N . VAL A 1 104 ? -1.388 -13.885 -10.497 1.00 94.12 104 VAL A N 1
ATOM 803 C CA . VAL A 1 104 ? -1.409 -12.726 -9.584 1.00 94.12 104 VAL A CA 1
ATOM 804 C C . VAL A 1 104 ? -0.151 -12.705 -8.712 1.00 94.12 104 VAL A C 1
ATOM 806 O O . VAL A 1 104 ? 0.508 -11.669 -8.617 1.00 94.12 104 VAL A O 1
ATOM 809 N N . LYS A 1 105 ? 0.247 -13.844 -8.129 1.00 92.69 105 LYS A N 1
ATOM 810 C CA . LYS A 1 105 ? 1.463 -13.947 -7.298 1.00 92.69 105 LYS A CA 1
ATOM 811 C C . LYS A 1 105 ? 2.746 -13.588 -8.061 1.00 92.69 105 LYS A C 1
ATOM 813 O O . LYS A 1 105 ? 3.661 -13.037 -7.450 1.00 92.69 105 LYS A O 1
ATOM 818 N N . LEU A 1 106 ? 2.804 -13.832 -9.374 1.00 93.50 106 LEU A N 1
ATOM 819 C CA . LEU A 1 106 ? 3.964 -13.488 -10.208 1.00 93.50 106 LEU A CA 1
ATOM 820 C C . LEU A 1 106 ? 4.129 -11.979 -10.445 1.00 93.50 106 LEU A C 1
ATOM 822 O O . LEU A 1 106 ? 5.219 -11.549 -10.817 1.00 93.50 106 LEU A O 1
ATOM 826 N N . GLN A 1 107 ? 3.083 -11.168 -10.231 1.00 95.06 107 GLN A N 1
ATOM 827 C CA . GLN A 1 107 ? 3.129 -9.707 -10.390 1.00 95.06 107 GLN A CA 1
ATOM 828 C C . GLN A 1 107 ? 3.698 -9.259 -11.748 1.00 95.06 107 GLN A C 1
ATOM 830 O O . GLN A 1 107 ? 4.496 -8.322 -11.813 1.00 95.06 107 GLN A O 1
ATOM 835 N N . LEU A 1 108 ? 3.283 -9.911 -12.843 1.00 96.12 108 LEU A N 1
ATOM 836 C CA . LEU A 1 108 ? 3.884 -9.724 -14.172 1.00 96.12 108 LEU A CA 1
ATOM 837 C C . LEU A 1 108 ? 3.914 -8.255 -14.626 1.00 96.12 108 LEU A C 1
ATOM 839 O O . LEU A 1 108 ? 4.910 -7.816 -15.193 1.00 96.12 108 LEU A O 1
ATOM 843 N N . PHE A 1 109 ? 2.908 -7.448 -14.279 1.00 96.88 109 PHE A N 1
ATOM 844 C CA . PHE A 1 109 ? 2.886 -6.016 -14.601 1.00 96.88 109 PHE A CA 1
ATOM 845 C C . PHE A 1 109 ? 4.002 -5.198 -13.942 1.00 96.88 109 PHE A C 1
ATOM 847 O O . PHE A 1 109 ? 4.366 -4.147 -14.464 1.00 96.88 109 PHE A O 1
ATOM 854 N N . LYS A 1 110 ? 4.620 -5.658 -12.845 1.00 95.38 110 LYS A N 1
ATOM 855 C CA . LYS A 1 110 ? 5.775 -4.963 -12.248 1.00 95.38 110 LYS A CA 1
ATOM 856 C C . LYS A 1 110 ? 7.011 -4.984 -13.145 1.00 95.38 110 LYS A C 1
ATOM 858 O O . LYS A 1 110 ? 7.879 -4.127 -12.991 1.00 95.38 110 LYS A O 1
ATOM 863 N N . THR A 1 111 ? 7.079 -5.896 -14.116 1.00 96.19 111 THR A N 1
ATOM 864 C CA . THR A 1 111 ? 8.159 -5.912 -15.114 1.00 96.19 111 THR A CA 1
ATOM 865 C C . THR A 1 111 ? 8.160 -4.659 -16.003 1.00 96.19 111 THR A C 1
ATOM 867 O O . THR A 1 111 ? 9.207 -4.281 -16.526 1.00 96.19 111 THR A O 1
ATOM 870 N N . THR A 1 112 ? 7.041 -3.926 -16.088 1.00 96.75 112 THR A N 1
ATOM 871 C CA . THR A 1 112 ? 6.962 -2.628 -16.786 1.00 96.75 112 THR A CA 1
ATOM 872 C C . THR A 1 112 ? 7.886 -1.562 -16.192 1.00 96.75 112 THR A C 1
ATOM 874 O O . THR A 1 112 ? 8.314 -0.665 -16.916 1.00 96.75 112 THR A O 1
ATOM 877 N N . VAL A 1 113 ? 8.264 -1.666 -14.909 1.00 95.81 113 VAL A N 1
ATOM 878 C CA . VAL A 1 113 ? 9.258 -0.771 -14.288 1.00 95.81 113 VAL A CA 1
ATOM 879 C C . VAL A 1 113 ? 10.616 -0.920 -14.975 1.00 95.81 113 VAL A C 1
ATOM 881 O O . VAL A 1 113 ? 11.266 0.081 -15.277 1.00 95.81 113 VAL A O 1
ATOM 884 N N . LEU A 1 114 ? 11.016 -2.158 -15.284 1.00 96.69 114 LEU A N 1
ATOM 885 C CA . LEU A 1 114 ? 12.248 -2.440 -16.017 1.00 96.69 114 LEU A CA 1
ATOM 886 C C . LEU A 1 114 ? 12.156 -1.943 -17.464 1.00 96.69 114 LEU A C 1
ATOM 888 O O . LEU A 1 114 ? 13.077 -1.280 -17.931 1.00 96.69 114 LEU A O 1
ATOM 892 N N . ALA A 1 115 ? 11.033 -2.180 -18.152 1.00 97.44 115 ALA A N 1
ATOM 893 C CA . ALA A 1 115 ? 10.823 -1.641 -19.499 1.00 97.44 115 ALA A CA 1
ATOM 894 C C . ALA A 1 115 ? 10.906 -0.107 -19.523 1.00 97.44 115 ALA A C 1
ATOM 896 O O . ALA A 1 115 ? 11.600 0.455 -20.365 1.00 97.44 115 ALA A O 1
ATOM 897 N N . LYS A 1 116 ? 10.273 0.578 -18.561 1.00 97.06 116 LYS A N 1
ATOM 898 C CA . LYS A 1 116 ? 10.346 2.040 -18.430 1.00 97.06 116 LYS A CA 1
ATOM 899 C C . LYS A 1 116 ? 11.792 2.520 -18.277 1.00 97.06 116 LYS A C 1
ATOM 901 O O . LYS A 1 116 ? 12.170 3.481 -18.939 1.00 97.06 116 LYS A O 1
ATOM 906 N N . LEU A 1 117 ? 12.600 1.848 -17.453 1.00 96.81 117 LEU A N 1
ATOM 907 C CA . LEU A 1 117 ? 14.024 2.164 -17.300 1.00 96.81 117 LEU A CA 1
ATOM 908 C C . LEU A 1 117 ? 14.782 2.009 -18.627 1.00 96.81 117 LEU A C 1
ATOM 910 O O . LEU A 1 117 ? 15.502 2.922 -19.024 1.00 96.81 117 LEU A O 1
ATOM 914 N N . LEU A 1 118 ? 14.584 0.892 -19.333 1.00 97.00 118 LEU A N 1
ATOM 915 C CA . LEU A 1 118 ? 15.220 0.642 -20.630 1.00 97.00 118 LEU A CA 1
ATOM 916 C C . LEU A 1 118 ? 14.833 1.702 -21.665 1.00 97.00 118 LEU A C 1
ATOM 918 O O . LEU A 1 118 ? 15.704 2.237 -22.346 1.00 97.00 118 LEU A O 1
ATOM 922 N N . PHE A 1 119 ? 13.550 2.058 -21.752 1.00 98.00 119 PHE A N 1
ATOM 923 C CA . PHE A 1 119 ? 13.087 3.096 -22.670 1.00 98.00 119 PHE A CA 1
ATOM 924 C C . PHE A 1 119 ? 13.690 4.462 -22.355 1.00 98.00 119 PHE A C 1
ATOM 926 O O . PHE A 1 119 ? 14.122 5.151 -23.275 1.00 98.00 119 PHE A O 1
ATOM 933 N N . VAL A 1 120 ? 13.792 4.840 -21.077 1.00 96.62 120 VAL A N 1
ATOM 934 C CA . VAL A 1 120 ? 14.460 6.088 -20.680 1.00 96.62 120 VAL A CA 1
ATOM 935 C C . VAL A 1 120 ? 15.932 6.076 -21.098 1.00 96.62 120 VAL A C 1
ATOM 937 O O . VAL A 1 120 ? 16.387 7.050 -21.687 1.00 96.62 120 VAL A O 1
ATOM 940 N N . LEU A 1 121 ? 16.659 4.974 -20.888 1.00 94.19 121 LEU A N 1
ATOM 941 C CA . LEU A 1 121 ? 18.061 4.855 -21.312 1.00 94.19 121 LEU A CA 1
ATOM 942 C C . LEU A 1 121 ? 18.224 4.962 -22.836 1.00 94.19 121 LEU A C 1
ATOM 944 O O . LEU A 1 121 ? 19.098 5.685 -23.314 1.00 94.19 121 LEU A O 1
ATOM 948 N N . ILE A 1 122 ? 17.363 4.287 -23.602 1.00 95.75 122 ILE A N 1
ATOM 949 C CA . ILE A 1 122 ? 17.353 4.353 -25.072 1.00 95.75 122 ILE A CA 1
ATOM 950 C C . ILE A 1 122 ? 17.074 5.786 -25.544 1.00 95.75 122 ILE A C 1
ATOM 952 O O . ILE A 1 122 ? 17.757 6.292 -26.440 1.00 95.75 122 ILE A O 1
ATOM 956 N N . LEU A 1 123 ? 16.106 6.468 -24.928 1.00 96.31 123 LEU A N 1
ATOM 957 C CA . LEU A 1 123 ? 15.788 7.863 -25.231 1.00 96.31 123 LEU A CA 1
ATOM 958 C C . LEU A 1 123 ? 16.961 8.789 -24.902 1.00 96.31 123 LEU A C 1
ATOM 960 O O . LEU A 1 123 ? 17.334 9.608 -25.738 1.00 96.31 123 LEU A O 1
ATOM 964 N N . SER A 1 124 ? 17.600 8.625 -23.743 1.00 93.00 124 SER A N 1
ATOM 965 C CA . SER A 1 124 ? 18.787 9.397 -23.370 1.00 93.00 124 SER A CA 1
ATOM 966 C C . SER A 1 124 ? 19.945 9.188 -24.350 1.00 93.00 124 SER A C 1
ATOM 968 O O . SER A 1 124 ? 20.577 10.161 -24.761 1.00 93.00 124 SER A O 1
ATOM 970 N N . ALA A 1 125 ? 20.197 7.948 -24.784 1.00 89.94 125 ALA A N 1
ATOM 971 C CA . ALA A 1 125 ? 21.211 7.648 -25.796 1.00 89.94 125 ALA A CA 1
ATOM 972 C C . ALA A 1 125 ? 20.886 8.311 -27.145 1.00 89.94 125 ALA A C 1
ATOM 974 O O . ALA A 1 125 ? 21.767 8.863 -27.806 1.00 89.94 125 ALA A O 1
ATOM 975 N N . THR A 1 126 ? 19.609 8.312 -27.526 1.00 92.38 126 THR A N 1
ATOM 976 C CA . THR A 1 126 ? 19.125 8.946 -28.759 1.00 92.38 126 THR A CA 1
ATOM 977 C C . THR A 1 126 ? 19.308 10.456 -28.718 1.00 92.38 126 THR A C 1
ATOM 979 O O . THR A 1 126 ? 19.896 11.022 -29.637 1.00 92.38 126 THR A O 1
ATOM 982 N N . VAL A 1 127 ? 18.879 11.105 -27.632 1.00 91.31 127 VAL A N 1
ATOM 983 C CA . VAL A 1 127 ? 19.067 12.547 -27.423 1.00 91.31 127 VAL A CA 1
ATOM 984 C C . VAL A 1 127 ? 20.551 12.896 -27.451 1.00 91.31 127 VAL A C 1
ATOM 986 O O . VAL A 1 127 ? 20.939 13.804 -28.175 1.00 91.31 127 VAL A O 1
ATOM 989 N N . SER A 1 128 ? 21.396 12.136 -26.750 1.00 86.88 128 SER A N 1
ATOM 990 C CA . SER A 1 128 ? 22.850 12.340 -26.749 1.00 86.88 128 SER A CA 1
ATOM 991 C C . SER A 1 128 ? 23.449 12.275 -28.160 1.00 86.88 128 SER A C 1
ATOM 993 O O . SER A 1 128 ? 24.294 13.092 -28.522 1.00 86.88 128 SER A O 1
ATOM 995 N N . ARG A 1 129 ? 22.972 11.346 -29.000 1.00 87.06 129 ARG A N 1
ATOM 996 C CA . ARG A 1 129 ? 23.494 11.152 -30.357 1.00 87.06 129 ARG A CA 1
ATOM 997 C C . ARG A 1 129 ? 23.003 12.179 -31.367 1.00 87.06 129 ARG A C 1
ATOM 999 O O . ARG A 1 129 ? 23.775 12.555 -32.251 1.00 87.06 129 ARG A O 1
ATOM 1006 N N . LEU A 1 130 ? 21.728 12.552 -31.274 1.00 87.31 130 LEU A N 1
ATOM 1007 C CA . LEU A 1 130 ? 21.089 13.515 -32.169 1.00 87.31 130 LEU A CA 1
ATOM 1008 C C . LEU A 1 130 ? 21.397 14.958 -31.776 1.00 87.31 130 LEU A C 1
ATOM 1010 O O . LEU A 1 130 ? 21.206 15.852 -32.595 1.00 87.31 130 LEU A O 1
ATOM 1014 N N . MET A 1 131 ? 21.885 15.196 -30.554 1.00 87.56 131 MET A N 1
ATOM 1015 C CA . MET A 1 131 ? 22.246 16.531 -30.106 1.00 87.56 131 MET A CA 1
ATOM 1016 C C . MET A 1 131 ? 23.393 17.092 -30.970 1.00 87.56 131 MET A C 1
ATOM 1018 O O . MET A 1 131 ? 24.477 16.505 -31.015 1.00 87.56 131 MET A O 1
ATOM 1022 N N . PRO A 1 132 ? 23.185 18.237 -31.650 1.00 89.19 132 PRO A N 1
ATOM 1023 C CA . PRO A 1 132 ? 24.221 18.918 -32.415 1.00 89.19 132 PRO A CA 1
ATOM 1024 C C . PRO A 1 132 ? 25.520 19.104 -31.625 1.00 89.19 132 PRO A C 1
ATOM 1026 O O . PRO A 1 132 ? 25.503 19.449 -30.443 1.00 89.19 132 PRO A O 1
ATOM 1029 N N . THR A 1 133 ? 26.667 18.957 -32.292 1.00 85.19 133 THR A N 1
ATOM 1030 C CA . THR A 1 133 ? 27.994 19.049 -31.654 1.00 85.19 133 THR A CA 1
ATOM 1031 C C . THR A 1 133 ? 28.240 20.393 -30.974 1.00 85.19 133 THR A C 1
ATOM 1033 O O . THR A 1 133 ? 28.934 20.439 -29.961 1.00 85.19 133 THR A O 1
ATOM 1036 N N . PHE A 1 134 ? 27.661 21.488 -31.477 1.00 84.88 134 PHE A N 1
ATOM 1037 C CA . PHE A 1 134 ? 27.756 22.795 -30.826 1.00 84.88 134 PHE A CA 1
ATOM 1038 C C . PHE A 1 134 ? 26.975 22.836 -29.504 1.00 84.88 134 PHE A C 1
ATOM 1040 O O . PHE A 1 134 ? 27.489 23.371 -28.523 1.00 84.88 134 PHE A O 1
ATOM 1047 N N . LEU A 1 135 ? 25.786 22.219 -29.440 1.00 87.69 135 LEU A N 1
ATOM 1048 C CA . LEU A 1 135 ? 25.025 22.071 -28.197 1.00 87.69 135 LEU A CA 1
ATOM 1049 C C . LEU A 1 135 ? 25.758 21.148 -27.231 1.00 87.69 135 LEU A C 1
ATOM 1051 O O . LEU A 1 135 ? 25.877 21.491 -26.061 1.00 87.69 135 LEU A O 1
ATOM 1055 N N . TRP A 1 136 ? 26.343 20.050 -27.720 1.00 85.56 136 TRP A N 1
ATOM 1056 C CA . TRP A 1 136 ? 27.174 19.168 -26.900 1.00 85.56 136 TRP A CA 1
ATOM 1057 C C . TRP A 1 136 ? 28.396 19.893 -26.324 1.00 85.56 136 TRP A C 1
ATOM 1059 O O . TRP A 1 136 ? 28.650 19.812 -25.130 1.00 85.56 136 TRP A O 1
ATOM 1069 N N . ARG A 1 137 ? 29.136 20.659 -27.136 1.00 87.25 137 ARG A N 1
ATOM 1070 C CA . ARG A 1 137 ? 30.300 21.443 -26.680 1.00 87.25 137 ARG A CA 1
ATOM 1071 C C . ARG A 1 137 ? 29.908 22.544 -25.702 1.00 87.25 137 ARG A C 1
ATOM 1073 O O . ARG A 1 137 ? 30.657 22.825 -24.771 1.00 87.25 137 ARG A O 1
ATOM 1080 N N . SER A 1 138 ? 28.769 23.195 -25.910 1.00 85.56 138 SER A N 1
ATOM 1081 C CA . SER A 1 138 ? 28.256 24.207 -24.983 1.00 85.56 138 SER A CA 1
ATOM 1082 C C . SER A 1 138 ? 27.788 23.578 -23.674 1.00 85.56 138 SER A C 1
ATOM 1084 O O . SER A 1 138 ? 28.174 24.063 -22.616 1.00 85.56 138 SER A O 1
ATOM 1086 N N . ALA A 1 139 ? 27.070 22.455 -23.729 1.00 83.38 139 ALA A N 1
ATOM 1087 C CA . ALA A 1 139 ? 26.684 21.683 -22.555 1.00 83.38 139 ALA A CA 1
ATOM 1088 C C . ALA A 1 139 ? 27.909 21.156 -21.800 1.00 83.38 139 ALA A C 1
ATOM 1090 O O . ALA A 1 139 ? 27.968 21.307 -20.592 1.00 83.38 139 ALA A O 1
ATOM 1091 N N . ALA A 1 140 ? 28.919 20.615 -22.487 1.00 84.69 140 ALA A N 1
ATOM 1092 C CA . ALA A 1 140 ? 30.148 20.116 -21.872 1.00 84.69 140 ALA A CA 1
ATOM 1093 C C . ALA A 1 140 ? 30.970 21.234 -21.216 1.00 84.69 140 ALA A C 1
ATOM 1095 O O . ALA A 1 140 ? 31.431 21.066 -20.093 1.00 84.69 140 ALA A O 1
ATOM 1096 N N . ARG A 1 141 ? 31.118 22.395 -21.874 1.00 87.19 141 ARG A N 1
ATOM 1097 C CA . ARG A 1 141 ? 31.769 23.573 -21.269 1.00 87.19 141 ARG A CA 1
ATOM 1098 C C . ARG A 1 141 ? 31.007 24.077 -20.052 1.00 87.19 141 ARG A C 1
ATOM 1100 O O . ARG A 1 141 ? 31.626 24.428 -19.057 1.00 87.19 141 ARG A O 1
ATOM 1107 N N . TRP A 1 142 ? 29.679 24.096 -20.133 1.00 83.50 142 TRP A N 1
ATOM 1108 C CA . TRP A 1 142 ? 28.833 24.468 -19.009 1.00 83.50 142 TRP A CA 1
ATOM 1109 C C . TRP A 1 142 ? 28.997 23.465 -17.859 1.00 83.50 142 TRP A C 1
ATOM 1111 O O . TRP A 1 142 ? 29.334 23.889 -16.761 1.00 83.50 142 TRP A O 1
ATOM 1121 N N . LEU A 1 143 ? 28.880 22.157 -18.137 1.00 83.38 143 LEU A N 1
ATOM 1122 C CA . LEU A 1 143 ? 29.042 21.026 -17.206 1.00 83.38 143 LEU A CA 1
ATOM 1123 C C . LEU A 1 143 ? 30.424 20.945 -16.547 1.00 83.38 143 LEU A C 1
ATOM 1125 O O . LEU A 1 143 ? 30.517 20.495 -15.412 1.00 83.38 143 LEU A O 1
ATOM 1129 N N . ALA A 1 144 ? 31.482 21.378 -17.234 1.00 85.56 144 ALA A N 1
ATOM 1130 C CA . ALA A 1 144 ? 32.834 21.441 -16.680 1.00 85.56 144 ALA A CA 1
ATOM 1131 C C . ALA A 1 144 ? 33.038 22.619 -15.707 1.00 85.56 144 ALA A C 1
ATOM 1133 O O . ALA A 1 144 ? 34.027 22.649 -14.977 1.00 85.56 144 ALA A O 1
ATOM 1134 N N . GLY A 1 145 ? 32.130 23.599 -15.699 1.00 86.88 145 GLY A N 1
ATOM 1135 C CA . GLY A 1 145 ? 32.145 24.695 -14.736 1.00 86.88 145 GLY A CA 1
ATOM 1136 C C . GLY A 1 145 ? 31.566 24.290 -13.372 1.00 86.88 145 GLY A C 1
ATOM 1137 O O . GLY A 1 145 ? 30.850 23.297 -13.260 1.00 86.88 145 GLY A O 1
ATOM 1138 N N . PRO A 1 146 ? 31.792 25.090 -12.316 1.00 87.88 146 PRO A N 1
ATOM 1139 C CA . PRO A 1 146 ? 31.198 24.833 -11.000 1.00 87.88 146 PRO A CA 1
ATOM 1140 C C . PRO A 1 146 ? 29.673 25.043 -10.988 1.00 87.88 146 PRO A C 1
ATOM 1142 O O . PRO A 1 146 ? 28.968 24.498 -10.139 1.00 87.88 146 PRO A O 1
ATOM 1145 N N . TRP A 1 147 ? 29.151 25.832 -11.932 1.00 84.56 147 TRP A N 1
ATOM 1146 C CA . TRP A 1 147 ? 27.754 26.261 -11.969 1.00 84.56 147 TRP A CA 1
ATOM 1147 C C . TRP A 1 147 ? 26.735 25.115 -12.080 1.00 84.56 147 TRP A C 1
ATOM 1149 O O . TRP A 1 147 ? 25.780 25.125 -11.310 1.00 84.56 147 TRP A O 1
ATOM 1159 N N . PRO A 1 148 ? 26.903 24.096 -12.941 1.00 80.75 148 PRO A N 1
ATOM 1160 C CA . PRO A 1 148 ? 26.026 22.928 -12.955 1.00 80.75 148 PRO A CA 1
ATOM 1161 C C . PRO A 1 148 ? 25.987 22.162 -11.644 1.00 80.75 148 PRO A C 1
ATOM 1163 O O . PRO A 1 148 ? 24.915 21.702 -11.283 1.00 80.75 148 PRO A O 1
ATOM 1166 N N . SER A 1 149 ? 27.095 22.042 -10.911 1.00 79.88 149 SER A N 1
ATOM 1167 C CA . SER A 1 149 ? 27.078 21.416 -9.582 1.00 79.88 149 SER A CA 1
ATOM 1168 C C . SER A 1 149 ? 26.241 22.241 -8.603 1.00 79.88 149 SER A C 1
ATOM 1170 O O . SER A 1 149 ? 25.423 21.684 -7.875 1.00 79.88 149 SER A O 1
ATOM 1172 N N . PHE A 1 150 ? 26.368 23.572 -8.643 1.00 85.75 150 PHE A N 1
ATOM 1173 C CA . PHE A 1 150 ? 25.527 24.483 -7.859 1.00 85.75 150 PHE A CA 1
ATOM 1174 C C . PHE A 1 150 ? 24.052 24.438 -8.274 1.00 85.75 150 PHE A C 1
ATOM 1176 O O . PHE A 1 150 ? 23.184 24.371 -7.412 1.00 85.75 150 PHE A O 1
ATOM 1183 N N . MET A 1 151 ? 23.747 24.435 -9.572 1.00 84.50 151 MET A N 1
ATOM 1184 C CA . MET A 1 151 ? 22.381 24.355 -10.100 1.00 84.50 151 MET A CA 1
ATOM 1185 C C . MET A 1 151 ? 21.759 22.979 -9.886 1.00 84.50 151 MET A C 1
ATOM 1187 O O . MET A 1 151 ? 20.570 22.895 -9.605 1.00 84.50 151 MET A O 1
ATOM 1191 N N . ALA A 1 152 ? 22.541 21.905 -9.971 1.00 83.56 152 ALA A N 1
ATOM 1192 C CA . ALA A 1 152 ? 22.101 20.563 -9.631 1.00 83.56 152 ALA A CA 1
ATOM 1193 C C . ALA A 1 152 ? 21.809 20.474 -8.136 1.00 83.56 152 ALA A C 1
ATOM 1195 O O . ALA A 1 152 ? 20.750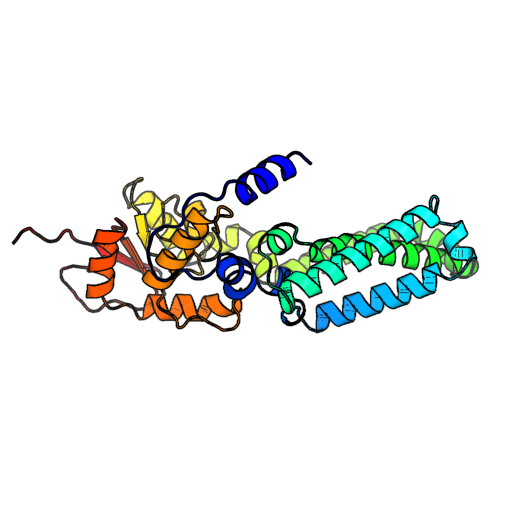 19.984 -7.774 1.00 83.56 152 ALA A O 1
ATOM 1196 N N . LEU A 1 153 ? 22.676 21.008 -7.270 1.00 89.00 153 LEU A N 1
ATOM 1197 C CA . LEU A 1 153 ? 22.422 21.061 -5.831 1.00 89.00 153 LEU A CA 1
ATOM 1198 C C . LEU A 1 153 ? 21.196 21.923 -5.506 1.00 89.00 153 LEU A C 1
ATOM 1200 O O . LEU A 1 153 ? 20.343 21.494 -4.735 1.00 89.00 153 LEU A O 1
ATOM 1204 N N . ALA A 1 154 ? 21.069 23.105 -6.109 1.00 87.00 154 ALA A N 1
ATOM 1205 C CA . ALA A 1 154 ? 19.933 24.000 -5.913 1.00 87.00 154 ALA A CA 1
ATOM 1206 C C . ALA A 1 154 ? 18.633 23.382 -6.441 1.00 87.00 154 ALA A C 1
ATOM 1208 O O . ALA A 1 154 ? 17.640 23.338 -5.724 1.00 87.00 154 ALA A O 1
ATOM 1209 N N . GLY A 1 155 ? 18.650 22.829 -7.653 1.00 85.38 155 GLY A N 1
ATOM 1210 C CA . GLY A 1 155 ? 17.525 22.114 -8.248 1.00 85.38 155 GLY A CA 1
ATOM 1211 C C . GLY A 1 155 ? 17.141 20.886 -7.430 1.00 85.38 155 GLY A C 1
ATOM 1212 O O . GLY A 1 155 ? 15.965 20.684 -7.152 1.00 85.38 155 GLY A O 1
ATOM 1213 N N . TRP A 1 156 ? 18.118 20.113 -6.956 1.00 87.56 156 TRP A N 1
ATOM 1214 C CA . TRP A 1 156 ? 17.882 18.973 -6.075 1.00 87.56 156 TRP A CA 1
ATOM 1215 C C . TRP A 1 156 ? 17.317 19.405 -4.728 1.00 87.56 156 TRP A C 1
ATOM 1217 O O . TRP A 1 156 ? 16.417 18.755 -4.212 1.00 87.56 156 TRP A O 1
ATOM 1227 N N . THR A 1 157 ? 17.782 20.529 -4.186 1.00 86.19 157 THR A N 1
ATOM 1228 C CA . THR A 1 157 ? 17.254 21.112 -2.951 1.00 86.19 157 THR A CA 1
ATOM 1229 C C . THR A 1 157 ? 15.817 21.571 -3.154 1.00 86.19 157 THR A C 1
ATOM 1231 O O . THR A 1 157 ? 14.963 21.209 -2.359 1.00 86.19 157 THR A O 1
ATOM 1234 N N . ILE A 1 158 ? 15.509 22.287 -4.237 1.00 81.69 158 ILE A N 1
ATOM 1235 C CA . ILE A 1 158 ? 14.149 22.734 -4.567 1.00 81.69 158 ILE A CA 1
ATOM 1236 C C . ILE A 1 158 ? 13.225 21.537 -4.783 1.00 81.69 158 ILE A C 1
ATOM 1238 O O . ILE A 1 158 ? 12.120 21.528 -4.255 1.00 81.69 158 ILE A O 1
ATOM 1242 N N . VAL A 1 159 ? 13.667 20.514 -5.518 1.00 81.38 159 VAL A N 1
ATOM 1243 C CA . VAL A 1 159 ? 12.889 19.290 -5.739 1.00 81.38 159 VAL A CA 1
ATOM 1244 C C . VAL A 1 159 ? 12.680 18.557 -4.421 1.00 81.38 159 VAL A C 1
ATOM 1246 O O . VAL A 1 159 ? 11.547 18.229 -4.101 1.00 81.38 159 VAL A O 1
ATOM 1249 N N . CYS A 1 160 ? 13.722 18.342 -3.617 1.00 80.31 160 CYS A N 1
ATOM 1250 C CA . CYS A 1 160 ? 13.593 17.689 -2.316 1.00 80.31 160 CYS A CA 1
ATOM 1251 C C . CYS A 1 160 ? 12.671 18.479 -1.383 1.00 80.31 160 CYS A C 1
ATOM 1253 O O . CYS A 1 160 ? 11.752 17.901 -0.815 1.00 80.31 160 CYS A O 1
ATOM 1255 N N . VAL A 1 161 ? 12.861 19.795 -1.261 1.00 82.19 161 VAL A N 1
ATOM 1256 C CA . VAL A 1 161 ? 12.021 20.667 -0.431 1.00 82.19 161 VAL A CA 1
ATOM 1257 C C . VAL A 1 161 ? 10.591 20.669 -0.949 1.00 82.19 161 VAL A C 1
ATOM 1259 O O . VAL A 1 161 ? 9.691 20.414 -0.166 1.00 82.19 161 VAL A O 1
ATOM 1262 N N . GLY A 1 162 ? 10.363 20.878 -2.244 1.00 78.38 162 GLY A N 1
ATOM 1263 C CA . GLY A 1 162 ? 9.033 20.880 -2.855 1.00 78.38 162 GLY A CA 1
ATOM 1264 C C . GLY A 1 162 ? 8.320 19.531 -2.748 1.00 78.38 162 GLY A C 1
ATOM 1265 O O . GLY A 1 162 ? 7.125 19.487 -2.467 1.00 78.38 162 GLY A O 1
ATOM 1266 N N . LEU A 1 163 ? 9.044 18.419 -2.897 1.00 78.69 163 LEU A N 1
ATOM 1267 C CA . LEU A 1 163 ? 8.512 17.075 -2.667 1.00 78.69 163 LEU A CA 1
ATOM 1268 C C . LEU A 1 163 ? 8.161 16.862 -1.193 1.00 78.69 163 LEU A C 1
ATOM 1270 O O . LEU A 1 163 ? 7.122 16.279 -0.901 1.00 78.69 163 LEU A O 1
ATOM 1274 N N . ILE A 1 164 ? 8.994 17.341 -0.266 1.00 77.69 164 ILE A N 1
ATOM 1275 C CA . ILE A 1 164 ? 8.745 17.238 1.175 1.00 77.69 164 ILE A CA 1
ATOM 1276 C C . ILE A 1 164 ? 7.584 18.143 1.599 1.00 77.69 164 ILE A C 1
ATOM 1278 O O . ILE A 1 164 ? 6.765 17.722 2.403 1.00 77.69 164 ILE A O 1
ATOM 1282 N N . THR A 1 165 ? 7.470 19.366 1.086 1.00 79.94 165 THR A N 1
ATOM 1283 C CA . THR A 1 165 ? 6.454 20.332 1.530 1.00 79.94 165 THR A CA 1
ATOM 1284 C C . THR A 1 165 ? 5.117 20.152 0.820 1.00 79.94 165 THR A C 1
ATOM 1286 O O . THR A 1 165 ? 4.074 20.269 1.461 1.00 79.94 165 THR A O 1
ATOM 1289 N N . GLY A 1 166 ? 5.130 19.837 -0.477 1.00 81.81 166 GLY A N 1
ATOM 1290 C CA . GLY A 1 166 ? 3.935 19.733 -1.316 1.00 81.81 166 GLY A CA 1
ATOM 1291 C C . GLY A 1 166 ? 3.249 18.369 -1.284 1.00 81.81 166 GLY A C 1
ATOM 1292 O O . GLY A 1 166 ? 2.107 18.252 -1.723 1.00 81.81 166 GLY A O 1
ATOM 1293 N N . ASN A 1 167 ? 3.910 17.328 -0.768 1.00 82.56 167 ASN A N 1
ATOM 1294 C CA . ASN A 1 167 ? 3.339 15.989 -0.694 1.00 82.56 167 ASN A CA 1
ATOM 1295 C C . ASN A 1 167 ? 3.270 15.498 0.765 1.00 82.56 167 ASN A C 1
ATOM 1297 O O . ASN A 1 167 ? 4.298 15.096 1.316 1.00 82.56 167 ASN A O 1
ATOM 1301 N N . PRO A 1 168 ? 2.074 15.446 1.387 1.00 80.31 168 PRO A N 1
ATOM 1302 C CA . PRO A 1 168 ? 1.907 15.002 2.776 1.00 80.31 168 PRO A CA 1
ATOM 1303 C C . PRO A 1 168 ? 2.499 13.614 3.062 1.00 80.31 168 PRO A C 1
ATOM 1305 O O . PRO A 1 168 ? 3.045 13.357 4.139 1.00 80.31 168 PRO A O 1
ATOM 1308 N N . PHE A 1 169 ? 2.440 12.707 2.083 1.00 79.12 169 PHE A N 1
ATOM 1309 C CA . PHE A 1 169 ? 3.015 11.372 2.209 1.00 79.12 169 PHE A CA 1
ATOM 1310 C C . PHE A 1 169 ? 4.547 11.404 2.274 1.00 79.12 169 PHE A C 1
ATOM 1312 O O . PHE A 1 169 ? 5.131 10.706 3.099 1.00 79.12 169 PHE A O 1
ATOM 1319 N N . ILE A 1 170 ? 5.214 12.211 1.445 1.00 80.44 170 ILE A N 1
ATOM 1320 C CA . ILE A 1 170 ? 6.675 12.372 1.531 1.00 80.44 170 ILE A CA 1
ATOM 1321 C C . ILE A 1 170 ? 7.041 13.118 2.814 1.00 80.44 170 ILE A C 1
ATOM 1323 O O . ILE A 1 170 ? 7.935 12.673 3.533 1.00 80.44 170 ILE A O 1
ATOM 1327 N N . ARG A 1 171 ? 6.305 14.186 3.146 1.00 83.81 171 ARG A N 1
ATOM 1328 C CA . ARG A 1 171 ? 6.490 14.983 4.363 1.00 83.81 171 ARG A CA 1
ATOM 1329 C C . ARG A 1 171 ? 6.536 14.120 5.618 1.00 83.81 171 ARG A C 1
ATOM 1331 O O . ARG A 1 171 ? 7.521 14.135 6.348 1.00 83.81 171 ARG A O 1
ATOM 1338 N N . SER A 1 172 ? 5.508 13.294 5.807 1.00 80.75 172 SER A N 1
ATOM 1339 C CA . SER A 1 172 ? 5.377 12.388 6.957 1.00 80.75 172 SER A CA 1
ATOM 1340 C C . SER A 1 172 ? 6.495 11.344 7.068 1.00 80.75 172 SER A C 1
ATOM 1342 O O . SER A 1 172 ? 6.735 10.824 8.159 1.00 80.75 172 SER A O 1
ATOM 1344 N N . ARG A 1 173 ? 7.191 11.025 5.968 1.00 81.62 173 ARG A N 1
ATOM 1345 C CA . ARG A 1 173 ? 8.353 10.124 5.975 1.00 81.62 173 ARG A CA 1
ATOM 1346 C C . ARG A 1 173 ? 9.673 10.854 6.176 1.00 81.62 173 ARG A C 1
ATOM 1348 O O . ARG A 1 173 ? 10.554 10.310 6.832 1.00 81.62 173 ARG A O 1
ATOM 1355 N N . ALA A 1 174 ? 9.814 12.045 5.603 1.00 84.69 174 ALA A N 1
ATOM 1356 C CA . ALA A 1 174 ? 11.026 12.849 5.701 1.00 84.69 174 ALA A CA 1
ATOM 1357 C C . ALA A 1 174 ? 11.164 13.533 7.069 1.00 84.69 174 ALA A C 1
ATOM 1359 O O . ALA A 1 174 ? 12.277 13.697 7.558 1.00 84.69 174 ALA A O 1
ATOM 1360 N N . LEU A 1 175 ? 10.041 13.902 7.694 1.00 88.38 175 LEU A N 1
ATOM 1361 C CA . LEU A 1 175 ? 9.983 14.639 8.957 1.00 88.38 175 LEU A CA 1
ATOM 1362 C C . LEU A 1 175 ? 9.239 13.809 10.022 1.00 88.38 175 LEU A C 1
ATOM 1364 O O . LEU A 1 175 ? 8.131 14.164 10.431 1.00 88.38 175 LEU A O 1
ATOM 1368 N N . PRO A 1 176 ? 9.804 12.680 10.493 1.00 86.25 176 PRO A N 1
ATOM 1369 C CA . PRO A 1 176 ? 9.115 11.778 11.421 1.00 86.25 176 PRO A CA 1
ATOM 1370 C C . PRO A 1 176 ? 8.720 12.442 12.751 1.00 86.25 176 PRO A C 1
ATOM 1372 O O . PRO A 1 176 ? 7.759 12.000 13.381 1.00 86.25 176 PRO A O 1
ATOM 1375 N N . TRP A 1 177 ? 9.410 13.513 13.156 1.00 89.88 177 TRP A N 1
ATOM 1376 C CA . TRP A 1 177 ? 9.099 14.306 14.351 1.00 89.88 177 TRP A CA 1
ATOM 1377 C C . TRP A 1 177 ? 7.812 15.131 14.227 1.00 89.88 177 TRP A C 1
ATOM 1379 O O . TRP A 1 177 ? 7.230 15.503 15.243 1.00 89.88 177 TRP A O 1
ATOM 1389 N N . GLU A 1 178 ? 7.322 15.425 13.017 1.00 89.25 178 GLU A N 1
ATOM 1390 C CA . GLU A 1 178 ? 6.021 16.093 12.866 1.00 89.25 178 GLU A CA 1
ATOM 1391 C C . GLU A 1 178 ? 4.887 15.210 13.381 1.00 89.25 178 GLU A C 1
ATOM 1393 O O . GLU A 1 178 ? 3.952 15.713 14.003 1.00 89.25 178 GLU A O 1
ATOM 1398 N N . HIS A 1 179 ? 5.011 13.888 13.211 1.00 90.88 179 HIS A N 1
ATOM 1399 C CA . HIS A 1 179 ? 4.059 12.937 13.779 1.00 90.88 179 HIS A CA 1
ATOM 1400 C C . HIS A 1 179 ? 3.983 13.066 15.299 1.00 90.88 179 HIS A C 1
ATOM 1402 O O . HIS A 1 179 ? 2.887 13.025 15.840 1.00 90.88 179 HIS A O 1
ATOM 1408 N N . GLU A 1 180 ? 5.105 13.278 15.995 1.00 92.62 180 GLU A N 1
ATOM 1409 C CA . GLU A 1 180 ? 5.153 13.347 17.467 1.00 92.62 180 GLU A CA 1
ATO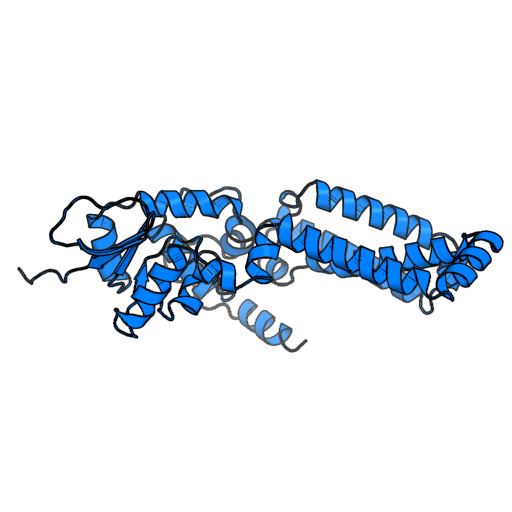M 1410 C C . GLU A 1 180 ? 4.309 14.475 18.070 1.00 92.62 180 GLU A C 1
ATOM 1412 O O . GLU A 1 180 ? 3.946 14.402 19.247 1.00 92.62 180 GLU A O 1
ATOM 1417 N N . LYS A 1 181 ? 3.990 15.491 17.260 1.00 93.69 181 LYS A N 1
ATOM 1418 C CA . LYS A 1 181 ? 3.144 16.629 17.631 1.00 93.69 181 LYS A CA 1
ATOM 1419 C C . LYS A 1 181 ? 1.652 16.350 17.428 1.00 93.69 181 LYS A C 1
ATOM 1421 O O . LYS A 1 181 ? 0.823 17.131 17.882 1.00 93.69 181 LYS A O 1
ATOM 1426 N N . THR A 1 182 ? 1.294 15.264 16.744 1.00 94.69 182 THR A N 1
ATOM 1427 C CA . THR A 1 182 ? -0.102 14.945 16.426 1.00 94.69 182 THR A CA 1
ATOM 1428 C C . THR A 1 182 ? -0.846 14.363 17.636 1.00 94.69 182 THR A C 1
ATOM 1430 O O . THR A 1 182 ? -0.235 13.676 18.462 1.00 94.69 182 THR A O 1
ATOM 1433 N N . PRO A 1 183 ? -2.176 14.548 17.727 1.00 96.56 183 PRO A N 1
ATOM 1434 C CA . PRO A 1 183 ? -3.002 13.882 18.737 1.00 96.56 183 PRO A CA 1
ATOM 1435 C C . PRO A 1 183 ? -2.886 12.351 18.699 1.00 96.56 183 PRO A C 1
ATOM 1437 O O . PRO A 1 183 ? -2.827 11.703 19.743 1.00 96.56 183 PRO A O 1
ATOM 1440 N N . MET A 1 184 ? -2.743 11.771 17.500 1.00 95.94 184 MET A N 1
ATOM 1441 C CA . MET A 1 184 ? -2.521 10.331 17.340 1.00 95.94 184 MET A CA 1
ATOM 1442 C C . MET A 1 184 ? -1.221 9.875 18.017 1.00 95.94 184 MET A C 1
ATOM 1444 O O . MET A 1 184 ? -1.217 8.860 18.704 1.00 95.94 184 MET A O 1
ATOM 1448 N N . ALA A 1 185 ? -0.121 10.627 17.905 1.00 96.25 185 ALA A N 1
ATOM 1449 C CA . ALA A 1 185 ? 1.120 10.262 18.591 1.00 96.25 185 ALA A CA 1
ATOM 1450 C C . ALA A 1 185 ? 1.010 10.326 20.118 1.00 96.25 185 ALA A C 1
ATOM 1452 O O . ALA A 1 185 ? 1.645 9.528 20.811 1.00 96.25 185 ALA A O 1
ATOM 1453 N N . GLN A 1 186 ? 0.211 11.255 20.651 1.00 97.81 186 GLN A N 1
ATOM 1454 C CA . GLN A 1 186 ? -0.083 11.308 22.084 1.00 97.81 186 GLN A CA 1
ATOM 1455 C C . GLN A 1 186 ? -0.848 10.055 22.521 1.00 97.81 186 GLN A C 1
ATOM 1457 O O . GLN A 1 186 ? -0.463 9.423 23.504 1.00 97.81 186 GLN A O 1
ATOM 1462 N N . LEU A 1 187 ? -1.854 9.646 21.742 1.00 98.19 187 LEU A N 1
ATOM 1463 C CA . LEU A 1 187 ? -2.604 8.413 21.966 1.00 98.19 187 LEU A CA 1
ATOM 1464 C C . LEU A 1 187 ? -1.716 7.170 21.880 1.00 98.19 187 LEU A C 1
ATOM 1466 O O . LEU A 1 187 ? -1.735 6.344 22.786 1.00 98.19 187 LEU A O 1
ATOM 1470 N N . GLU A 1 188 ? -0.901 7.030 20.835 1.00 98.31 188 GLU A N 1
ATOM 1471 C CA . GLU A 1 188 ? 0.021 5.899 20.678 1.00 98.31 188 GLU A CA 1
ATOM 1472 C C . GLU A 1 188 ? 1.013 5.822 21.845 1.00 98.31 188 GLU A C 1
ATOM 1474 O O . GLU A 1 188 ? 1.297 4.737 22.357 1.00 98.31 188 GLU A O 1
ATOM 1479 N N . ARG A 1 189 ? 1.525 6.974 22.301 1.00 98.38 189 ARG A N 1
ATOM 1480 C CA . ARG A 1 189 ? 2.413 7.062 23.466 1.00 98.38 189 ARG A CA 1
ATOM 1481 C C . ARG A 1 189 ? 1.691 6.654 24.746 1.00 98.38 189 ARG A C 1
ATOM 1483 O O . ARG A 1 189 ? 2.283 5.914 25.528 1.00 98.38 189 ARG A O 1
ATOM 1490 N N . TRP A 1 190 ? 0.451 7.101 24.941 1.00 98.62 190 TRP A N 1
ATOM 1491 C CA . TRP A 1 190 ? -0.378 6.712 26.080 1.00 98.62 190 TRP A CA 1
ATOM 1492 C C . TRP A 1 190 ? -0.654 5.207 26.069 1.00 98.62 190 TRP A C 1
ATOM 1494 O O . TRP A 1 190 ? -0.355 4.536 27.048 1.00 98.62 190 TRP A O 1
ATOM 1504 N N . ILE A 1 191 ? -1.099 4.642 24.940 1.00 98.69 191 ILE A N 1
ATOM 1505 C CA . ILE A 1 191 ? -1.321 3.195 24.791 1.00 98.69 191 ILE A CA 1
ATOM 1506 C C . ILE A 1 191 ? -0.045 2.429 25.150 1.00 98.69 191 ILE A C 1
ATOM 1508 O O . ILE A 1 191 ? -0.083 1.474 25.923 1.00 98.69 191 ILE A O 1
ATOM 1512 N N . ARG A 1 192 ? 1.109 2.880 24.650 1.00 98.50 192 ARG A N 1
ATOM 1513 C CA . ARG A 1 192 ? 2.400 2.238 24.910 1.00 98.50 192 ARG A CA 1
ATOM 1514 C C . ARG A 1 192 ? 2.777 2.203 26.391 1.00 98.50 192 ARG A C 1
ATOM 1516 O O . ARG A 1 192 ? 3.411 1.232 26.805 1.00 98.50 192 ARG A O 1
ATOM 1523 N N . THR A 1 193 ? 2.467 3.251 27.156 1.00 98.50 193 THR A N 1
ATOM 1524 C CA . THR A 1 193 ? 2.932 3.409 28.546 1.00 98.50 193 THR A CA 1
ATOM 1525 C C . THR A 1 193 ? 1.874 3.103 29.604 1.00 98.50 193 THR A C 1
ATOM 1527 O O . THR A 1 193 ? 2.250 2.856 30.742 1.00 98.50 193 THR A O 1
ATOM 1530 N N . GLN A 1 194 ? 0.587 3.095 29.247 1.00 98.56 194 GLN A N 1
ATOM 1531 C CA . GLN A 1 194 ? -0.543 2.990 30.185 1.00 98.56 194 GLN A CA 1
ATOM 1532 C C . GLN A 1 194 ? -1.419 1.743 29.972 1.00 98.56 194 GLN A C 1
ATOM 1534 O O . GLN A 1 194 ? -2.447 1.582 30.630 1.00 98.56 194 GLN A O 1
ATOM 1539 N N . THR A 1 195 ? -1.045 0.852 29.050 1.00 98.56 195 THR A N 1
ATOM 1540 C CA . THR A 1 195 ? -1.728 -0.439 28.844 1.00 98.56 195 THR A CA 1
ATOM 1541 C C . THR A 1 195 ? -0.769 -1.608 29.077 1.00 98.56 195 THR A C 1
ATOM 1543 O O . THR A 1 195 ? 0.438 -1.425 28.886 1.00 98.56 195 THR A O 1
ATOM 1546 N N . PRO A 1 196 ? -1.254 -2.806 29.451 1.00 98.25 196 PRO A N 1
ATOM 1547 C CA . PRO A 1 196 ? -0.422 -4.010 29.524 1.00 98.25 196 PRO A CA 1
ATOM 1548 C C . PRO A 1 196 ? 0.262 -4.326 28.189 1.00 98.25 196 PRO A C 1
ATOM 1550 O O . PRO A 1 196 ? -0.244 -3.949 27.130 1.00 98.25 196 PRO A O 1
ATOM 1553 N N . THR A 1 197 ? 1.424 -4.978 28.204 1.00 97.88 197 THR A N 1
ATOM 1554 C CA . THR A 1 197 ? 2.228 -5.224 26.989 1.00 97.88 197 THR A CA 1
ATOM 1555 C C . THR A 1 197 ? 1.561 -6.206 26.027 1.00 97.88 197 THR A C 1
ATOM 1557 O O . THR A 1 197 ? 1.735 -6.091 24.814 1.00 97.88 197 THR A O 1
ATOM 1560 N N . GLU A 1 198 ? 0.765 -7.120 26.565 1.00 97.94 198 GLU A N 1
ATOM 1561 C CA . GLU A 1 198 ? -0.048 -8.122 25.882 1.00 97.94 198 GLU A CA 1
ATOM 1562 C C . GLU A 1 198 ? -1.403 -7.590 25.393 1.00 97.94 198 GLU A C 1
ATOM 1564 O O . GLU A 1 198 ? -2.140 -8.313 24.724 1.00 97.94 198 GLU A O 1
ATOM 1569 N N . ALA A 1 199 ? -1.737 -6.328 25.689 1.00 98.19 199 ALA A N 1
ATOM 1570 C CA . ALA A 1 199 ? -3.006 -5.746 25.276 1.00 98.19 199 ALA A CA 1
ATOM 1571 C C . ALA A 1 199 ? -3.160 -5.751 23.745 1.00 98.19 199 ALA A C 1
ATOM 1573 O O . ALA A 1 199 ? -2.292 -5.274 23.000 1.00 98.19 199 ALA A O 1
ATOM 1574 N N . ILE A 1 200 ? -4.311 -6.247 23.285 1.00 98.56 200 ILE A N 1
ATOM 1575 C CA . ILE A 1 200 ? -4.757 -6.142 21.896 1.00 98.56 200 ILE A CA 1
ATOM 1576 C C . ILE A 1 200 ? -5.702 -4.941 21.801 1.00 98.56 200 ILE A C 1
ATOM 1578 O O . ILE A 1 200 ? -6.610 -4.780 22.619 1.00 98.56 200 ILE A O 1
ATOM 1582 N N . VAL A 1 201 ? -5.478 -4.090 20.801 1.00 98.69 201 VAL A N 1
ATOM 1583 C CA . VAL A 1 201 ? -6.227 -2.844 20.605 1.00 98.69 201 VAL A CA 1
ATOM 1584 C C . VAL A 1 201 ? -7.013 -2.899 19.293 1.00 98.69 201 VAL A C 1
ATOM 1586 O O . VAL A 1 201 ? -6.456 -3.188 18.233 1.00 98.69 201 VAL A O 1
ATOM 1589 N N . ALA A 1 202 ? -8.310 -2.605 19.341 1.00 98.62 202 ALA A N 1
ATOM 1590 C CA . ALA A 1 202 ? -9.099 -2.315 18.149 1.00 98.62 202 ALA A CA 1
ATOM 1591 C C . ALA A 1 202 ? -8.834 -0.867 17.707 1.00 98.62 202 ALA A C 1
ATOM 1593 O O . ALA A 1 202 ? -8.912 0.061 18.513 1.00 98.62 202 ALA A O 1
ATOM 1594 N N . VAL A 1 203 ? -8.479 -0.684 16.436 1.00 98.50 203 VAL A N 1
ATOM 1595 C CA . VAL A 1 203 ? -8.148 0.613 15.826 1.00 98.50 203 VAL A CA 1
ATOM 1596 C C . VAL A 1 203 ? -8.799 0.699 14.444 1.00 98.50 203 VAL A C 1
ATOM 1598 O O . VAL A 1 203 ? -9.047 -0.360 13.855 1.00 98.50 203 VAL A O 1
ATOM 1601 N N . PRO A 1 204 ? -9.028 1.905 13.885 1.00 98.38 204 PRO A N 1
ATOM 1602 C CA . PRO A 1 204 ? -9.571 2.006 12.538 1.00 98.38 204 PRO A CA 1
ATOM 1603 C C . PRO A 1 204 ? -8.648 1.314 11.515 1.00 98.38 204 PRO A C 1
ATOM 1605 O O . PRO A 1 204 ? -7.415 1.431 11.622 1.00 98.38 204 PRO A O 1
ATOM 1608 N N . PRO A 1 205 ? -9.192 0.563 10.540 1.00 98.00 205 PRO A N 1
ATOM 1609 C CA . PRO A 1 205 ? -8.382 -0.275 9.660 1.00 98.00 205 PRO A CA 1
ATOM 1610 C C . PRO A 1 205 ? -7.348 0.450 8.793 1.00 98.00 205 PRO A C 1
ATOM 1612 O O . PRO A 1 205 ? -6.414 -0.208 8.320 1.00 98.00 205 PRO A O 1
ATOM 1615 N N . SER A 1 206 ? -7.479 1.758 8.567 1.00 97.19 206 SER A N 1
ATOM 1616 C CA . SER A 1 206 ? -6.494 2.542 7.811 1.00 97.19 206 SER A CA 1
ATOM 1617 C C . SER A 1 206 ? -5.188 2.820 8.564 1.00 97.19 206 SER A C 1
ATOM 1619 O O . SER A 1 206 ? -4.189 3.210 7.949 1.00 97.19 206 SER A O 1
ATOM 1621 N N . TRP A 1 207 ? -5.140 2.586 9.882 1.00 95.44 207 TRP A N 1
ATOM 1622 C CA . TRP A 1 207 ? -3.970 2.917 10.695 1.00 95.44 207 TRP A CA 1
ATOM 1623 C C . TRP A 1 207 ? -2.846 1.890 10.569 1.00 95.44 207 TRP A C 1
ATOM 1625 O O . TRP A 1 207 ? -2.731 0.901 11.299 1.00 95.44 207 TRP A O 1
ATOM 1635 N N . ASP A 1 208 ? -1.940 2.178 9.642 1.00 91.81 208 ASP A N 1
ATOM 1636 C CA . ASP A 1 208 ? -0.780 1.338 9.349 1.00 91.81 208 ASP A CA 1
ATOM 1637 C C . ASP A 1 208 ? 0.304 1.379 10.435 1.00 91.81 208 ASP A C 1
ATOM 1639 O O . ASP A 1 208 ? 0.954 0.370 10.710 1.00 91.81 208 ASP A O 1
ATOM 1643 N N . GLY A 1 209 ? 0.535 2.557 11.022 1.00 92.62 209 GLY A N 1
ATOM 1644 C CA . GLY A 1 209 ? 1.675 2.822 11.908 1.00 92.62 209 GLY A CA 1
ATOM 1645 C C . GLY A 1 209 ? 1.461 2.437 13.371 1.00 92.62 209 GLY A C 1
ATOM 1646 O O . GLY A 1 209 ? 2.437 2.354 14.121 1.00 92.62 209 GLY A O 1
ATOM 1647 N N . PHE A 1 210 ? 0.213 2.170 13.766 1.00 96.75 210 PHE A N 1
ATOM 1648 C CA . PHE A 1 210 ? -0.173 2.044 15.169 1.00 96.75 210 PHE A CA 1
ATOM 1649 C C . PHE A 1 210 ? 0.622 0.954 15.898 1.00 96.75 210 PHE A C 1
ATOM 1651 O O . PHE A 1 210 ? 1.221 1.218 16.937 1.00 96.75 210 PHE A O 1
ATOM 1658 N N . ARG A 1 211 ? 0.725 -0.256 15.321 1.00 96.12 211 ARG A N 1
ATOM 1659 C CA . ARG A 1 211 ? 1.456 -1.383 15.942 1.00 96.12 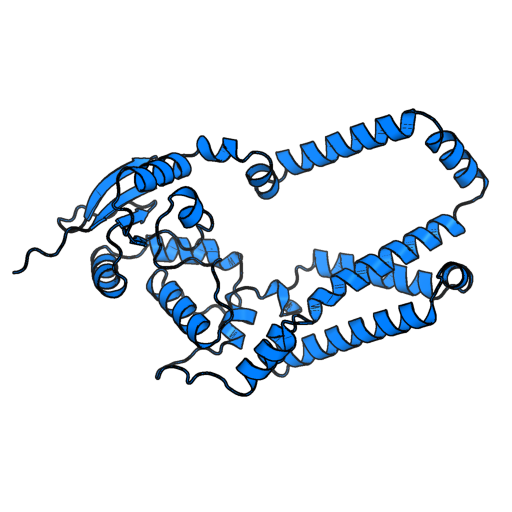211 ARG A CA 1
ATOM 1660 C C . ARG A 1 211 ? 2.897 -1.022 16.277 1.00 96.12 211 ARG A C 1
ATOM 1662 O O . ARG A 1 211 ? 3.379 -1.332 17.360 1.00 96.12 211 ARG A O 1
ATOM 1669 N N . THR A 1 212 ? 3.589 -0.363 15.351 1.00 95.75 212 THR A N 1
ATOM 1670 C CA . THR A 1 212 ? 5.005 -0.015 15.507 1.00 95.75 212 THR A CA 1
ATOM 1671 C C . THR A 1 212 ? 5.198 1.105 16.528 1.00 95.75 212 THR A C 1
ATOM 1673 O O . THR A 1 212 ? 6.133 1.050 17.326 1.00 95.75 212 THR A O 1
ATOM 1676 N N . ARG A 1 213 ? 4.317 2.113 16.528 1.00 96.69 213 ARG A N 1
ATOM 1677 C CA . ARG A 1 213 ? 4.450 3.302 17.383 1.00 96.69 213 ARG A CA 1
ATOM 1678 C C . ARG A 1 213 ? 3.934 3.062 18.804 1.00 96.69 213 ARG A C 1
ATOM 1680 O O . ARG A 1 213 ? 4.656 3.343 19.764 1.00 96.69 213 ARG A O 1
ATOM 1687 N N . ALA A 1 214 ? 2.747 2.470 18.932 1.00 98.19 214 ALA A N 1
ATOM 1688 C CA . ALA A 1 214 ? 2.138 2.105 20.210 1.00 98.19 214 ALA A CA 1
ATOM 1689 C C . ALA A 1 214 ? 2.752 0.835 20.825 1.00 98.19 214 ALA A C 1
ATOM 1691 O O . ALA A 1 214 ? 2.625 0.607 22.025 1.00 98.19 214 ALA A O 1
ATOM 1692 N N . ARG A 1 215 ? 3.451 0.015 20.023 1.00 98.25 215 ARG A N 1
ATOM 1693 C CA . ARG A 1 215 ? 4.034 -1.275 20.441 1.00 98.25 215 ARG A CA 1
ATOM 1694 C C . ARG A 1 215 ? 2.996 -2.192 21.090 1.00 98.25 215 ARG A C 1
ATOM 1696 O O . ARG A 1 215 ? 3.241 -2.764 22.149 1.00 98.25 215 ARG A O 1
ATOM 1703 N N . ARG A 1 216 ? 1.825 -2.290 20.463 1.00 98.31 216 ARG A N 1
ATOM 1704 C CA . ARG A 1 216 ? 0.734 -3.187 20.858 1.00 98.31 216 ARG A CA 1
ATOM 1705 C C . ARG A 1 216 ? 0.233 -3.977 19.666 1.00 98.31 216 ARG A C 1
ATOM 1707 O O . ARG A 1 216 ? 0.325 -3.524 18.519 1.00 98.31 216 ARG A O 1
ATOM 1714 N N . ALA A 1 217 ? -0.285 -5.164 19.951 1.00 98.12 217 ALA A N 1
ATOM 1715 C CA . ALA A 1 217 ? -1.022 -5.930 18.966 1.00 98.12 217 ALA A CA 1
ATOM 1716 C C . ALA A 1 217 ? -2.325 -5.195 18.620 1.00 98.12 217 ALA A C 1
ATOM 1718 O O . ALA A 1 217 ? -2.899 -4.486 19.445 1.00 98.12 217 ALA A O 1
ATOM 1719 N N . ILE A 1 218 ? -2.790 -5.369 17.386 1.00 98.56 218 ILE A N 1
ATOM 1720 C CA . ILE A 1 218 ? -4.117 -4.913 16.967 1.00 98.56 218 ILE A CA 1
ATOM 1721 C C . ILE A 1 218 ? -4.868 -6.074 16.341 1.00 98.56 218 ILE A C 1
ATOM 1723 O O . ILE A 1 218 ? -4.240 -7.003 15.829 1.00 98.56 218 ILE A O 1
ATOM 1727 N N . VAL A 1 219 ? -6.194 -5.980 16.325 1.00 98.25 219 VAL A N 1
ATOM 1728 C CA . VAL A 1 219 ? -7.063 -7.013 15.743 1.00 98.25 219 VAL A CA 1
ATOM 1729 C C . VAL A 1 219 ? -6.747 -7.224 14.259 1.00 98.25 219 VAL A C 1
ATOM 1731 O O . VAL A 1 219 ? -6.452 -8.338 13.816 1.00 98.25 219 VAL A O 1
ATOM 1734 N N . VAL A 1 220 ? -6.780 -6.140 13.481 1.00 98.31 220 VAL A N 1
ATOM 1735 C CA . VAL A 1 220 ? -6.561 -6.142 12.031 1.00 98.31 220 VAL A CA 1
ATOM 1736 C C . VAL A 1 220 ? -6.271 -4.719 11.543 1.00 98.31 220 VAL A C 1
ATOM 1738 O O . VAL A 1 220 ? -6.665 -3.749 12.178 1.00 98.31 220 VAL A O 1
ATOM 1741 N N . ASN A 1 221 ? -5.552 -4.585 10.429 1.00 97.50 221 ASN A N 1
ATOM 1742 C CA . ASN A 1 221 ? -5.551 -3.364 9.620 1.00 97.50 221 ASN A CA 1
ATOM 1743 C C . ASN A 1 221 ? -5.447 -3.734 8.136 1.00 97.50 221 ASN A C 1
ATOM 1745 O O . ASN A 1 221 ? -5.124 -4.876 7.789 1.00 97.50 221 ASN A O 1
ATOM 1749 N N . PHE A 1 222 ? -5.705 -2.770 7.257 1.00 97.44 222 PHE A N 1
ATOM 1750 C CA . PHE A 1 222 ? -5.762 -3.014 5.820 1.00 97.44 222 PHE A CA 1
ATOM 1751 C C . PHE A 1 222 ? -4.390 -3.376 5.228 1.00 97.44 222 PHE A C 1
ATOM 1753 O O . PHE A 1 222 ? -4.279 -4.194 4.311 1.00 97.44 222 PHE A O 1
ATOM 1760 N N . LYS A 1 223 ? -3.300 -2.785 5.732 1.00 95.06 223 LYS A N 1
ATOM 1761 C CA . LYS A 1 223 ? -1.996 -2.924 5.072 1.00 95.06 223 LYS A CA 1
ATOM 1762 C C . LYS A 1 223 ? -1.189 -4.144 5.459 1.00 95.06 223 LYS A C 1
ATOM 1764 O O . LYS A 1 223 ? -0.464 -4.634 4.590 1.00 95.06 223 LYS A O 1
ATOM 1769 N N . ALA A 1 224 ? -1.290 -4.624 6.700 1.00 95.25 224 ALA A N 1
ATOM 1770 C CA . ALA A 1 224 ? -0.558 -5.802 7.163 1.00 95.25 224 ALA A CA 1
ATOM 1771 C C . ALA A 1 224 ? -1.217 -7.086 6.636 1.00 95.25 224 ALA A C 1
ATOM 1773 O O . ALA A 1 224 ? -1.869 -7.834 7.364 1.00 95.25 224 ALA A O 1
ATOM 1774 N N . PHE A 1 225 ? -1.050 -7.289 5.334 1.00 95.25 225 PHE A N 1
ATOM 1775 C CA . PHE A 1 225 ? -1.659 -8.348 4.553 1.00 95.25 225 PHE A CA 1
ATOM 1776 C C . PHE A 1 225 ? -0.782 -9.610 4.559 1.00 95.25 225 PHE A C 1
ATOM 1778 O O . PHE A 1 225 ? 0.396 -9.526 4.196 1.00 95.25 225 PHE A O 1
ATOM 1785 N N . PRO A 1 226 ? -1.315 -10.779 4.948 1.00 94.62 226 PRO A N 1
ATOM 1786 C CA . PRO A 1 226 ? -0.593 -12.037 4.828 1.00 94.62 226 PRO A CA 1
ATOM 1787 C C . PRO A 1 226 ? -0.672 -12.583 3.394 1.00 94.62 226 PRO A C 1
ATOM 1789 O O . PRO A 1 226 ? -1.710 -12.499 2.756 1.00 94.62 226 PRO A O 1
ATOM 1792 N N . PHE A 1 227 ? 0.406 -13.196 2.896 1.00 89.75 227 PHE A N 1
ATOM 1793 C CA . PHE A 1 227 ? 0.461 -13.749 1.528 1.00 89.75 227 PHE A CA 1
ATOM 1794 C C . PHE A 1 227 ? 0.192 -15.260 1.437 1.00 89.75 227 PHE A C 1
ATOM 1796 O O . PHE A 1 227 ? 0.191 -15.818 0.339 1.00 89.75 227 PHE A O 1
ATOM 1803 N N . ARG A 1 228 ? -0.043 -15.935 2.569 1.00 89.19 228 ARG A N 1
ATOM 1804 C CA . ARG A 1 228 ? -0.515 -17.328 2.588 1.00 89.19 228 ARG A CA 1
ATOM 1805 C C . ARG A 1 228 ? -2.039 -17.369 2.485 1.00 89.19 228 ARG A C 1
ATOM 1807 O O . ARG A 1 228 ? -2.705 -16.541 3.097 1.00 89.19 228 ARG A O 1
ATOM 1814 N N . GLU A 1 229 ? -2.575 -18.298 1.699 1.00 89.25 229 GLU A N 1
ATOM 1815 C CA . GLU A 1 229 ? -3.998 -18.330 1.311 1.00 89.25 229 GLU A CA 1
ATOM 1816 C C . GLU A 1 229 ? -4.947 -18.511 2.501 1.00 89.25 229 GLU A C 1
ATOM 1818 O O . GLU A 1 229 ? -5.894 -17.742 2.657 1.00 89.25 229 GLU A O 1
ATOM 1823 N N . ASP A 1 230 ? -4.635 -19.443 3.398 1.00 87.06 230 ASP A N 1
ATOM 1824 C CA . ASP A 1 230 ? -5.320 -19.653 4.679 1.00 87.06 230 ASP A CA 1
ATOM 1825 C C . ASP A 1 230 ? -5.355 -18.374 5.536 1.00 87.06 230 ASP A C 1
ATOM 1827 O O . ASP A 1 230 ? -6.388 -17.981 6.087 1.00 87.06 230 ASP A O 1
ATOM 1831 N N . HIS A 1 231 ? -4.228 -17.667 5.603 1.00 92.81 231 HIS A N 1
ATOM 1832 C CA . HIS A 1 231 ? -4.113 -16.432 6.370 1.00 92.81 231 HIS A CA 1
ATOM 1833 C C . HIS A 1 231 ? -4.819 -15.247 5.689 1.00 92.81 231 HIS A C 1
ATOM 1835 O O . HIS A 1 231 ? -5.329 -14.377 6.396 1.00 92.81 231 HIS A O 1
ATOM 1841 N N . MET A 1 232 ? -4.881 -15.198 4.351 1.00 94.25 232 MET A N 1
ATOM 1842 C CA . MET A 1 232 ? -5.625 -14.173 3.602 1.00 94.25 232 MET A CA 1
ATOM 1843 C C . MET A 1 232 ? -7.108 -14.205 3.954 1.00 94.25 232 MET A C 1
ATOM 1845 O O . MET A 1 232 ? -7.690 -13.156 4.223 1.00 94.25 232 MET A O 1
ATOM 1849 N N . GLN A 1 233 ? -7.693 -15.402 4.032 1.00 93.56 233 GLN A N 1
ATOM 1850 C CA . GLN A 1 233 ? -9.083 -15.583 4.455 1.00 93.56 233 GLN A CA 1
ATOM 1851 C C . GLN A 1 233 ? -9.306 -15.095 5.886 1.00 93.56 233 GLN A C 1
ATOM 1853 O O . GLN A 1 233 ? -10.281 -14.404 6.177 1.00 93.56 233 GLN A O 1
ATOM 1858 N N . GLY A 1 234 ? -8.396 -15.447 6.800 1.00 94.50 234 GLY A N 1
ATOM 1859 C CA . GLY A 1 234 ? -8.456 -14.987 8.187 1.00 94.50 234 GLY A CA 1
ATOM 1860 C C . GLY A 1 234 ? -8.346 -13.466 8.306 1.00 94.50 234 GLY A C 1
ATOM 1861 O O . GLY A 1 234 ? -9.087 -12.858 9.072 1.00 94.50 234 GLY A O 1
ATOM 1862 N N . TRP A 1 235 ? -7.455 -12.850 7.528 1.00 97.19 235 TRP A N 1
ATOM 1863 C CA . TRP A 1 235 ? -7.300 -11.399 7.465 1.00 97.19 235 TRP A CA 1
ATOM 1864 C C . TRP A 1 235 ? -8.555 -10.714 6.914 1.00 97.19 235 TRP A C 1
ATOM 1866 O O . TRP A 1 235 ? -9.046 -9.777 7.537 1.00 97.19 235 TRP A O 1
ATOM 1876 N N . TYR A 1 236 ? -9.096 -11.205 5.797 1.00 96.81 236 TYR A N 1
ATOM 1877 C CA . TYR A 1 236 ? -10.265 -10.622 5.139 1.00 96.81 236 TYR A CA 1
ATOM 1878 C C . TYR A 1 236 ? -11.509 -10.685 6.029 1.00 96.81 236 TYR A C 1
ATOM 1880 O O . TYR A 1 236 ? -12.167 -9.668 6.234 1.00 96.81 236 TYR A O 1
ATOM 1888 N N . ARG A 1 237 ? -11.772 -11.846 6.646 1.00 95.94 237 ARG A N 1
ATOM 1889 C CA . ARG A 1 237 ? -12.882 -12.008 7.597 1.00 95.94 237 ARG A CA 1
ATOM 1890 C C . ARG A 1 237 ? -12.744 -11.088 8.802 1.00 95.94 237 ARG A C 1
ATOM 1892 O O . ARG A 1 237 ? -13.677 -10.366 9.108 1.00 95.94 237 ARG A O 1
ATOM 1899 N N . ARG A 1 238 ? -11.572 -11.044 9.450 1.00 97.31 238 ARG A N 1
ATOM 1900 C CA . ARG A 1 238 ? -11.348 -10.134 10.590 1.00 97.31 238 ARG A CA 1
ATOM 1901 C C . ARG A 1 238 ? -11.546 -8.673 10.208 1.00 97.31 238 ARG A C 1
ATOM 1903 O O . ARG A 1 238 ? -12.076 -7.907 11.004 1.00 97.31 238 ARG A O 1
ATOM 1910 N N . LEU A 1 239 ? -11.102 -8.291 9.011 1.00 98.12 239 LEU A N 1
ATOM 1911 C CA . LEU A 1 239 ? -11.261 -6.934 8.507 1.00 98.12 239 LEU A CA 1
ATOM 1912 C C . LEU A 1 239 ? -12.739 -6.572 8.342 1.00 98.12 239 LEU A C 1
ATOM 1914 O O . LEU A 1 239 ? -13.144 -5.543 8.867 1.00 98.12 239 LEU A O 1
ATOM 1918 N N . LEU A 1 240 ? -13.531 -7.413 7.671 1.00 97.38 240 LEU A N 1
ATOM 1919 C CA . LEU A 1 240 ? -14.962 -7.161 7.475 1.00 97.38 240 LEU A CA 1
ATOM 1920 C C . LEU A 1 240 ? -15.783 -7.327 8.755 1.00 97.38 240 LEU A C 1
ATOM 1922 O O . LEU A 1 240 ? -16.767 -6.621 8.938 1.00 97.38 240 LEU A O 1
ATOM 1926 N N . ASP A 1 241 ? -15.356 -8.185 9.680 1.00 97.44 241 ASP A N 1
ATOM 1927 C CA . ASP A 1 241 ? -15.957 -8.244 11.007 1.00 97.44 241 ASP A CA 1
ATOM 1928 C C . ASP A 1 241 ? -15.785 -6.897 11.713 1.00 97.44 241 ASP A C 1
ATOM 1930 O O . ASP A 1 241 ? -16.760 -6.358 12.228 1.00 97.44 241 ASP A O 1
ATOM 1934 N N . MET A 1 242 ? -14.569 -6.340 11.731 1.00 98.38 242 MET A N 1
ATOM 1935 C CA . MET A 1 242 ? -14.270 -5.072 12.411 1.00 98.38 242 MET A CA 1
ATOM 1936 C C . MET A 1 242 ? -14.722 -3.825 11.639 1.00 98.38 242 MET A C 1
ATOM 1938 O O . MET A 1 242 ? -14.814 -2.758 12.234 1.00 98.38 242 MET A O 1
ATOM 1942 N N . ALA A 1 243 ? -14.992 -3.932 10.344 1.00 98.31 243 ALA A N 1
ATOM 1943 C CA . ALA A 1 243 ? -15.424 -2.831 9.491 1.00 98.31 243 ALA A CA 1
ATOM 1944 C C . ALA A 1 243 ? -16.371 -3.372 8.408 1.00 98.31 243 ALA A C 1
ATOM 1946 O O . ALA A 1 243 ? -15.939 -3.615 7.274 1.00 98.31 243 ALA A O 1
ATOM 1947 N N . PRO A 1 244 ? -17.643 -3.627 8.762 1.00 97.69 244 PRO A N 1
ATOM 1948 C CA . PRO A 1 244 ? -18.586 -4.282 7.871 1.00 97.69 244 PRO A CA 1
ATOM 1949 C C . PRO A 1 244 ? -18.941 -3.362 6.706 1.00 97.69 244 PRO A C 1
ATOM 1951 O O . PRO A 1 244 ? -19.673 -2.389 6.858 1.00 97.69 244 PRO A O 1
ATOM 1954 N N . ILE A 1 245 ? -18.427 -3.702 5.528 1.00 97.00 245 ILE A N 1
ATOM 1955 C CA . ILE A 1 245 ? -18.772 -3.072 4.255 1.00 97.00 245 ILE A CA 1
ATOM 1956 C C . ILE A 1 245 ? -19.290 -4.138 3.294 1.00 97.00 245 ILE A C 1
ATOM 1958 O O . ILE A 1 245 ? -18.883 -5.302 3.363 1.00 97.00 245 ILE A O 1
ATOM 1962 N N . ALA A 1 246 ? -20.166 -3.742 2.371 1.00 94.12 246 ALA A N 1
ATOM 1963 C CA . ALA A 1 246 ? -20.540 -4.612 1.264 1.00 94.12 246 ALA A CA 1
ATOM 1964 C C . ALA A 1 246 ? -19.283 -4.969 0.442 1.00 94.12 246 ALA A C 1
ATOM 1966 O O . ALA A 1 246 ? -18.438 -4.089 0.240 1.00 94.12 246 ALA A O 1
ATOM 1967 N N . PRO A 1 247 ? -19.134 -6.220 -0.036 1.00 90.56 247 PRO A N 1
ATOM 1968 C CA . PRO A 1 247 ? -18.018 -6.600 -0.893 1.00 90.56 247 PRO A CA 1
ATOM 1969 C C . PRO A 1 247 ? -17.950 -5.680 -2.121 1.00 90.56 247 PRO A C 1
ATOM 1971 O O . PRO A 1 247 ? -18.870 -5.688 -2.940 1.00 90.56 247 PRO A O 1
ATOM 1974 N N . PRO A 1 248 ? -16.895 -4.862 -2.264 1.00 93.06 248 PRO A N 1
ATOM 1975 C CA . PRO A 1 248 ? -16.818 -3.920 -3.366 1.00 93.06 248 PRO A CA 1
ATOM 1976 C C . PRO A 1 248 ? -16.452 -4.646 -4.663 1.00 93.06 248 PRO A C 1
ATOM 1978 O O . PRO A 1 248 ? -15.681 -5.610 -4.653 1.00 93.06 248 PRO A O 1
ATOM 1981 N N . GLU A 1 249 ? -16.910 -4.130 -5.801 1.00 91.81 249 GLU A N 1
ATOM 1982 C CA . GLU A 1 249 ? -16.432 -4.587 -7.115 1.00 91.81 249 GLU A CA 1
ATOM 1983 C C . GLU A 1 249 ? -14.935 -4.302 -7.305 1.00 91.81 249 GLU A C 1
ATOM 1985 O O . GLU A 1 249 ? -14.233 -5.021 -8.015 1.00 91.81 249 GLU A O 1
ATOM 1990 N N . ARG A 1 250 ? -14.426 -3.247 -6.653 1.00 92.56 250 ARG A N 1
ATOM 1991 C CA . ARG A 1 250 ? -13.021 -2.846 -6.703 1.00 92.56 250 ARG A CA 1
ATOM 1992 C C . ARG A 1 250 ? -12.574 -2.220 -5.394 1.00 92.56 250 ARG A C 1
ATOM 1994 O O . ARG A 1 250 ? -13.239 -1.340 -4.858 1.00 92.56 250 ARG A O 1
ATOM 2001 N N . GLY A 1 251 ? -11.417 -2.656 -4.907 1.00 95.31 251 GLY A N 1
ATOM 2002 C CA . GLY A 1 251 ? -10.861 -2.175 -3.653 1.00 95.31 251 GLY A CA 1
ATOM 2003 C C . GLY A 1 251 ? -9.628 -1.283 -3.788 1.00 95.31 251 GLY A C 1
ATOM 2004 O O . GLY A 1 251 ? -9.518 -0.433 -4.671 1.00 95.31 251 GLY A O 1
ATOM 2005 N N . GLY A 1 252 ? -8.661 -1.480 -2.892 1.00 95.44 252 GLY A N 1
ATOM 2006 C CA . GLY A 1 252 ? -7.446 -0.675 -2.786 1.00 95.44 252 GLY A CA 1
ATOM 2007 C C . GLY A 1 252 ? -7.568 0.472 -1.785 1.00 95.44 252 GLY A C 1
ATOM 2008 O O . GLY A 1 252 ? -8.355 0.419 -0.847 1.00 95.44 252 GLY A O 1
ATOM 2009 N N . ALA A 1 253 ? -6.755 1.517 -1.969 1.00 93.81 253 ALA A N 1
ATOM 2010 C CA . ALA A 1 253 ? -6.691 2.645 -1.034 1.00 93.81 253 ALA A CA 1
ATOM 2011 C C . ALA A 1 253 ? -8.022 3.411 -0.909 1.00 93.81 253 ALA A C 1
ATOM 2013 O O . ALA A 1 253 ? -8.277 4.011 0.129 1.00 93.81 253 ALA A O 1
ATOM 2014 N N . ALA A 1 254 ? -8.880 3.342 -1.933 1.00 94.38 254 ALA A N 1
ATOM 2015 C CA . ALA A 1 254 ? -10.214 3.936 -1.914 1.00 94.38 254 ALA A CA 1
ATOM 2016 C C . ALA A 1 254 ? -11.149 3.306 -0.865 1.00 94.38 254 ALA A C 1
ATOM 2018 O O . ALA A 1 254 ? -12.117 3.942 -0.471 1.00 94.38 254 ALA A O 1
ATOM 2019 N N . LEU A 1 255 ? -10.854 2.092 -0.378 1.00 96.75 255 LEU A N 1
ATOM 2020 C CA . LEU A 1 255 ? -11.638 1.458 0.687 1.00 96.75 255 LEU A CA 1
ATOM 2021 C C . LEU A 1 255 ? -11.320 1.996 2.077 1.00 96.75 255 LEU A C 1
ATOM 2023 O O . LEU A 1 255 ? -12.112 1.784 2.985 1.00 96.75 255 LEU A O 1
ATOM 2027 N N . LEU A 1 256 ? -10.171 2.647 2.274 1.00 96.94 256 LEU A N 1
ATOM 2028 C CA . LEU A 1 256 ? -9.731 3.039 3.614 1.00 96.94 256 LEU A CA 1
ATOM 2029 C C . LEU A 1 256 ? -10.741 3.954 4.328 1.00 96.94 256 LEU A C 1
ATOM 2031 O O . LEU A 1 256 ? -11.069 3.637 5.468 1.00 96.94 256 LEU A O 1
ATOM 2035 N N . PRO A 1 257 ? -11.300 5.003 3.686 1.00 97.25 257 PRO A N 1
ATOM 2036 C CA . PRO A 1 257 ? -12.323 5.827 4.327 1.00 97.25 257 PRO A CA 1
ATOM 2037 C C . PRO A 1 257 ? -13.601 5.042 4.650 1.00 97.25 257 PRO A C 1
ATOM 2039 O O . PRO A 1 257 ? -14.142 5.204 5.735 1.00 97.25 257 PRO A O 1
ATOM 2042 N N . LEU A 1 258 ? -14.040 4.149 3.753 1.00 97.94 258 LEU A N 1
ATOM 2043 C CA . LEU A 1 258 ? -15.242 3.326 3.952 1.00 97.94 258 LEU A CA 1
ATOM 2044 C C . LEU A 1 258 ? -15.077 2.338 5.114 1.00 97.94 258 LEU A C 1
ATOM 2046 O O . LEU A 1 258 ? -15.999 2.123 5.893 1.00 97.94 258 LEU A O 1
ATOM 2050 N N . LEU A 1 259 ? -13.893 1.732 5.234 1.00 98.38 259 LEU A N 1
ATOM 2051 C CA . LEU A 1 259 ? -13.566 0.814 6.322 1.00 98.38 259 LEU A CA 1
ATOM 2052 C C . LEU A 1 259 ? -13.493 1.542 7.668 1.00 98.38 259 LEU A C 1
ATOM 2054 O O . LEU A 1 259 ? -13.987 1.026 8.668 1.00 98.38 259 LEU A O 1
ATOM 2058 N N . ASP A 1 260 ? -12.884 2.726 7.704 1.00 98.38 260 ASP A N 1
ATOM 2059 C CA . ASP A 1 260 ? -12.828 3.535 8.921 1.00 98.38 260 ASP A CA 1
ATOM 2060 C C . ASP A 1 260 ? -14.226 4.011 9.334 1.00 98.38 260 ASP A C 1
ATOM 2062 O O . ASP A 1 260 ? -14.578 3.904 10.505 1.00 98.38 260 ASP A O 1
ATOM 2066 N N . GLU A 1 261 ? -15.049 4.460 8.384 1.00 98.31 261 GLU A N 1
ATOM 2067 C CA . GLU A 1 261 ? -16.436 4.855 8.642 1.00 98.31 261 GLU A CA 1
ATOM 2068 C C . GLU A 1 261 ? -17.267 3.686 9.188 1.00 98.31 261 GLU A C 1
ATOM 2070 O O . GLU A 1 261 ? -17.919 3.825 10.221 1.00 98.31 261 GLU A O 1
ATOM 2075 N N . ALA A 1 262 ? -17.193 2.507 8.563 1.00 98.44 262 ALA A N 1
ATOM 2076 C CA . ALA A 1 262 ? -17.898 1.318 9.040 1.00 98.44 262 ALA A CA 1
ATOM 2077 C C . ALA A 1 262 ? -17.439 0.885 10.444 1.00 98.44 262 ALA A C 1
ATOM 2079 O O . ALA A 1 262 ? -18.257 0.486 11.275 1.00 98.44 262 ALA A O 1
ATOM 2080 N N . TYR A 1 263 ? -16.139 0.994 10.737 1.00 98.56 263 TYR A N 1
ATOM 2081 C CA . TYR A 1 263 ? -15.593 0.758 12.075 1.00 98.56 263 TYR A CA 1
ATOM 2082 C C . TYR A 1 263 ? -16.141 1.765 13.104 1.00 98.56 263 TYR A C 1
ATOM 2084 O O . TYR A 1 263 ? -16.555 1.378 14.201 1.00 98.56 263 TYR A O 1
ATOM 2092 N N . GLU A 1 264 ? -16.214 3.049 12.743 1.00 98.19 264 GLU A N 1
ATOM 2093 C CA . GLU A 1 264 ? -16.816 4.101 13.571 1.00 98.19 264 GLU A CA 1
ATOM 2094 C C . GLU A 1 264 ? -18.348 3.975 13.692 1.00 98.19 264 GLU A C 1
ATOM 2096 O O . GLU A 1 264 ? -18.958 4.562 14.579 1.00 98.19 264 GLU A O 1
ATOM 2101 N N . GLN A 1 265 ? -19.018 3.177 12.872 1.00 97.75 265 GLN A N 1
ATOM 2102 C CA . GLN A 1 265 ? -20.456 2.928 13.022 1.00 97.75 265 GLN A CA 1
ATOM 2103 C C . GLN A 1 265 ? -20.766 1.696 13.879 1.00 97.75 265 GLN A C 1
ATOM 2105 O O . GLN A 1 265 ? -21.929 1.450 14.204 1.00 97.75 265 GLN A O 1
ATOM 2110 N N . LEU A 1 266 ? -19.752 0.932 14.310 1.00 97.69 266 LEU A N 1
ATOM 2111 C CA . LEU A 1 266 ? -19.984 -0.240 15.148 1.00 97.69 266 LEU A CA 1
ATOM 2112 C C . LEU A 1 266 ? -20.632 0.148 16.491 1.00 97.69 266 LEU A C 1
ATOM 2114 O O . LEU A 1 266 ? -20.064 0.956 17.237 1.00 97.69 266 LEU A O 1
ATOM 2118 N N . PRO A 1 267 ? -21.782 -0.450 16.856 1.00 96.81 267 PRO A N 1
ATOM 2119 C CA . PRO A 1 267 ? -22.406 -0.190 18.144 1.00 96.81 267 PRO A CA 1
ATOM 2120 C C . PRO A 1 267 ? -21.618 -0.859 19.278 1.00 96.81 267 PRO A C 1
ATOM 2122 O O . PRO A 1 267 ? -20.964 -1.888 19.088 1.00 96.81 267 PRO A O 1
ATOM 2125 N N . ALA A 1 268 ? -21.738 -0.309 20.488 1.00 96.31 268 ALA A N 1
ATOM 2126 C CA . ALA A 1 268 ? -21.033 -0.784 21.682 1.00 96.31 268 ALA A CA 1
ATOM 2127 C C . ALA A 1 268 ? -21.224 -2.293 21.940 1.00 96.31 268 ALA A C 1
ATOM 2129 O O . ALA A 1 268 ? -20.253 -2.999 22.200 1.00 96.31 268 ALA A O 1
ATOM 2130 N N . GLY A 1 269 ? -22.451 -2.810 21.804 1.00 95.56 269 GLY A N 1
ATOM 2131 C CA . GLY A 1 269 ? -22.731 -4.241 21.991 1.00 95.56 269 GLY A CA 1
ATOM 2132 C C . GLY A 1 269 ? -21.977 -5.134 21.002 1.00 95.56 269 GLY A C 1
ATOM 2133 O O . GLY A 1 269 ? -21.437 -6.168 21.381 1.00 95.56 269 GLY A O 1
ATOM 2134 N N . ALA A 1 270 ? -21.849 -4.691 19.752 1.00 96.75 270 ALA A N 1
ATOM 2135 C CA . ALA A 1 270 ? -21.155 -5.453 18.726 1.00 96.75 270 ALA A CA 1
ATOM 2136 C C . ALA A 1 270 ? -19.621 -5.328 18.847 1.00 96.75 270 ALA A C 1
ATOM 2138 O O . ALA A 1 270 ? -18.896 -6.214 18.400 1.00 96.75 270 ALA A O 1
ATOM 2139 N N . LEU A 1 271 ? -19.103 -4.253 19.454 1.00 97.62 271 LEU A N 1
ATOM 2140 C CA . LEU A 1 271 ? -17.698 -4.178 19.870 1.00 97.62 271 LEU A CA 1
ATOM 2141 C C . LEU A 1 271 ? -17.410 -5.128 21.036 1.00 97.62 271 LEU A C 1
ATOM 2143 O O . LEU A 1 271 ? -16.360 -5.761 21.037 1.00 97.62 271 LEU A O 1
ATOM 2147 N N . LEU A 1 272 ? -18.337 -5.264 21.989 1.00 96.38 272 LEU A N 1
ATOM 2148 C CA . LEU A 1 272 ? -18.195 -6.182 23.119 1.00 96.38 272 LEU A CA 1
ATOM 2149 C C . LEU A 1 272 ? -18.152 -7.646 22.651 1.00 96.38 272 LEU A C 1
ATOM 2151 O O . LEU A 1 272 ? -17.197 -8.346 22.967 1.00 96.38 272 LEU A O 1
ATOM 2155 N N . GLU A 1 273 ? -19.093 -8.077 21.807 1.00 96.25 273 GLU A N 1
ATOM 2156 C CA . GLU A 1 273 ? -19.082 -9.429 21.215 1.00 96.25 273 GLU A CA 1
ATOM 2157 C C . GLU A 1 273 ? -17.765 -9.713 20.467 1.00 96.25 273 GLU A C 1
ATOM 2159 O O . GLU A 1 273 ? -17.133 -10.760 20.617 1.00 96.25 273 GLU A O 1
ATOM 2164 N N . ARG A 1 274 ? -17.297 -8.749 19.666 1.00 97.50 274 ARG A N 1
ATOM 2165 C CA . ARG A 1 274 ? -16.028 -8.885 18.941 1.00 97.50 274 ARG A CA 1
ATOM 2166 C C . ARG A 1 274 ? -14.821 -8.889 19.871 1.00 97.50 274 ARG A C 1
ATOM 2168 O O . ARG A 1 274 ? -13.821 -9.517 19.532 1.00 97.50 274 ARG A O 1
ATOM 2175 N N . SER A 1 275 ? -14.895 -8.208 21.012 1.00 97.62 275 SER A N 1
ATOM 2176 C CA . SER A 1 275 ? -13.832 -8.216 22.019 1.00 97.62 275 SER A CA 1
ATOM 2177 C C . SER A 1 275 ? -13.667 -9.596 22.640 1.00 97.62 275 SER A C 1
ATOM 2179 O O . SER A 1 275 ? -12.539 -10.062 22.763 1.00 97.62 275 SER A O 1
ATOM 2181 N N . GLU A 1 276 ? -14.771 -10.303 22.894 1.00 96.38 276 GLU A N 1
ATOM 2182 C CA . GLU A 1 276 ? -14.760 -11.696 23.352 1.00 96.38 276 GLU A CA 1
ATOM 2183 C C . GLU A 1 276 ? -14.159 -12.614 22.275 1.00 96.38 276 GLU A C 1
ATOM 2185 O O . GLU A 1 276 ? -13.308 -13.453 22.565 1.00 96.38 276 GLU A O 1
ATOM 2190 N N . ARG A 1 277 ? -14.527 -12.404 21.002 1.00 97.12 277 ARG A N 1
ATOM 2191 C CA . ARG A 1 277 ? -14.021 -13.199 19.869 1.00 97.12 277 ARG A CA 1
ATOM 2192 C C . ARG A 1 277 ? -12.530 -12.990 19.587 1.00 97.12 277 ARG A C 1
ATOM 2194 O O . ARG A 1 277 ? -11.834 -13.937 19.226 1.00 97.12 277 ARG A O 1
ATOM 2201 N N . TYR A 1 278 ? -12.053 -11.749 19.665 1.00 97.94 278 TYR A N 1
ATOM 2202 C CA . TYR A 1 278 ? -10.713 -11.354 19.212 1.00 97.94 278 TYR A CA 1
ATOM 2203 C C . TYR A 1 278 ? -9.745 -10.990 20.341 1.00 97.94 278 TYR A C 1
ATOM 2205 O O . TYR A 1 278 ? -8.577 -10.711 20.065 1.00 97.94 278 TYR A O 1
ATOM 2213 N N . GLY A 1 279 ? -10.206 -10.994 21.591 1.00 97.50 279 GLY A N 1
ATOM 2214 C CA . GLY A 1 279 ? -9.393 -10.756 22.782 1.00 97.50 279 GLY A CA 1
ATOM 2215 C C . GLY A 1 279 ? -8.867 -9.326 22.928 1.00 97.50 279 GLY A C 1
ATOM 2216 O O . GLY A 1 279 ? -7.872 -9.120 23.621 1.00 97.50 279 GLY A O 1
ATOM 2217 N N . PHE A 1 280 ? -9.466 -8.330 22.265 1.00 98.31 280 PHE A N 1
ATOM 2218 C CA . PHE A 1 280 ? -9.054 -6.935 22.456 1.00 98.31 280 PHE A CA 1
ATOM 2219 C C . PHE A 1 280 ? -9.669 -6.335 23.713 1.00 98.31 280 PHE A C 1
ATOM 2221 O O . PHE A 1 280 ? -10.849 -6.506 23.981 1.00 98.31 280 PHE A O 1
ATOM 2228 N N . SER A 1 281 ? -8.864 -5.597 24.473 1.00 98.31 281 SER A N 1
ATOM 2229 C CA . SER A 1 281 ? -9.267 -4.968 25.739 1.00 98.31 281 SER A CA 1
ATOM 2230 C C . SER A 1 281 ? -9.387 -3.447 25.640 1.00 98.31 281 SER A C 1
ATOM 2232 O O . SER A 1 281 ? -9.870 -2.793 26.568 1.00 98.31 281 SER A O 1
ATOM 2234 N N . TYR A 1 282 ? -8.980 -2.878 24.502 1.00 98.62 282 TYR A N 1
ATOM 2235 C CA . TYR A 1 282 ? -9.038 -1.447 24.234 1.00 98.62 282 TYR A CA 1
ATOM 2236 C C . TYR A 1 282 ? -9.612 -1.159 22.851 1.00 98.62 282 TYR A C 1
ATOM 2238 O O . TYR A 1 282 ? -9.359 -1.893 21.894 1.00 98.62 282 TYR A O 1
ATOM 2246 N N . VAL A 1 283 ? -10.336 -0.048 22.746 1.00 98.56 283 VAL A N 1
ATOM 2247 C CA . VAL A 1 283 ? -10.923 0.464 21.505 1.00 98.56 283 VAL A CA 1
ATOM 2248 C C . VAL A 1 283 ? -10.472 1.906 21.306 1.00 98.56 283 VAL A C 1
ATOM 2250 O O . VAL A 1 283 ? -10.636 2.735 22.199 1.00 98.56 283 VAL A O 1
ATOM 2253 N N . VAL A 1 284 ? -9.909 2.202 20.137 1.00 98.50 284 VAL A N 1
ATOM 2254 C CA . VAL A 1 284 ? -9.518 3.552 19.708 1.00 98.50 284 VAL A CA 1
ATOM 2255 C C . VAL A 1 284 ? -10.480 4.018 18.632 1.00 98.50 284 VAL A C 1
ATOM 2257 O O . VAL A 1 284 ? -10.633 3.319 17.629 1.00 98.50 284 VAL A O 1
ATOM 2260 N N . ARG A 1 285 ? -11.111 5.177 18.833 1.00 97.88 285 ARG A N 1
ATOM 2261 C CA . ARG A 1 285 ? -12.136 5.727 17.934 1.00 97.88 285 ARG A CA 1
ATOM 2262 C C . ARG A 1 285 ? -12.121 7.250 17.891 1.00 97.88 285 ARG A C 1
ATOM 2264 O O . ARG A 1 285 ? -11.585 7.880 18.801 1.00 97.88 285 ARG A O 1
ATOM 2271 N N . GLN A 1 286 ? -12.705 7.827 16.845 1.00 97.50 286 GLN A N 1
ATOM 2272 C CA . GLN A 1 286 ? -12.970 9.267 16.753 1.00 97.50 286 GLN A CA 1
ATOM 2273 C C . GLN A 1 286 ? -14.365 9.624 17.266 1.00 97.50 286 GLN A C 1
ATOM 2275 O O . GLN A 1 286 ? -14.542 10.644 17.929 1.00 97.50 286 GLN A O 1
ATOM 2280 N N . THR A 1 287 ? -15.365 8.785 16.985 1.00 96.12 287 THR A N 1
ATOM 2281 C CA . THR A 1 287 ? -16.737 9.031 17.430 1.00 96.12 287 THR A CA 1
ATOM 2282 C C . THR A 1 287 ? -16.931 8.469 18.838 1.00 96.12 287 THR A C 1
ATOM 2284 O O . THR A 1 287 ? -16.699 7.273 19.048 1.00 96.12 287 THR A O 1
ATOM 2287 N N . PRO A 1 288 ? -17.369 9.288 19.814 1.00 94.69 288 PRO A N 1
ATOM 2288 C CA . PRO A 1 288 ? -17.612 8.803 21.162 1.00 94.69 288 PRO A CA 1
ATOM 2289 C C . PRO A 1 288 ? -18.688 7.714 21.197 1.00 94.69 288 PRO A C 1
ATOM 2291 O O . PRO A 1 288 ? -19.759 7.859 20.607 1.00 94.69 288 PRO A O 1
ATOM 2294 N N . LEU A 1 289 ? -18.423 6.635 21.932 1.00 94.12 289 LEU A N 1
ATOM 2295 C CA . LEU A 1 289 ? -19.441 5.644 22.267 1.00 94.12 289 LEU A CA 1
ATOM 2296 C C . LEU A 1 289 ? -20.455 6.238 23.260 1.00 94.12 289 LEU A C 1
ATOM 2298 O O . LEU A 1 289 ? -20.056 7.022 24.130 1.00 94.12 289 LEU A O 1
ATOM 2302 N N . PRO A 1 290 ? -21.740 5.836 23.191 1.00 91.44 290 PRO A N 1
ATOM 2303 C CA . PRO A 1 290 ? -22.708 6.150 24.233 1.00 91.44 290 PRO A CA 1
ATOM 2304 C C . PRO A 1 290 ? -22.204 5.689 25.602 1.00 91.44 290 PRO A C 1
ATOM 2306 O O . PRO A 1 290 ? -21.583 4.628 25.713 1.00 91.44 290 PRO A O 1
ATOM 2309 N N . SER A 1 291 ? -22.498 6.466 26.646 1.00 86.75 291 SER A N 1
ATOM 2310 C CA . SER A 1 291 ? -22.172 6.098 28.024 1.00 86.75 291 SER A CA 1
ATOM 2311 C C . SER A 1 291 ? -22.724 4.707 28.344 1.00 86.75 291 SER A C 1
ATOM 2313 O O . SER A 1 291 ? -23.927 4.473 28.270 1.00 86.75 291 SER A O 1
ATOM 2315 N N . SER A 1 292 ? -21.835 3.776 28.683 1.00 88.38 292 SER A N 1
ATOM 2316 C CA . SER A 1 292 ? -22.166 2.387 28.996 1.00 88.38 292 SER A CA 1
ATOM 2317 C C . SER A 1 292 ? -21.219 1.867 30.069 1.00 88.38 292 SER A C 1
ATOM 2319 O O . SER A 1 292 ? -20.034 2.196 30.067 1.00 88.38 292 SER A O 1
ATOM 2321 N N . HIS A 1 293 ? -21.720 1.011 30.961 1.00 86.00 293 HIS A N 1
ATOM 2322 C CA . HIS A 1 293 ? -20.899 0.369 31.990 1.00 86.00 293 HIS A CA 1
ATOM 2323 C C . HIS A 1 293 ? -19.798 -0.532 31.407 1.00 86.00 293 HIS A C 1
ATOM 2325 O O . HIS A 1 293 ? -18.798 -0.767 32.077 1.00 86.00 293 HIS A O 1
ATOM 2331 N N . SER A 1 294 ? -19.946 -1.005 30.165 1.00 95.12 294 SER A N 1
ATOM 2332 C CA . SER A 1 294 ? -18.964 -1.886 29.515 1.00 95.12 294 SER A CA 1
ATOM 2333 C C . SER A 1 294 ? -17.746 -1.148 28.951 1.00 95.12 294 SER A C 1
ATOM 2335 O O . SER A 1 294 ? -16.722 -1.782 28.711 1.00 95.12 294 SER A O 1
ATOM 2337 N N . PHE A 1 295 ? -17.835 0.169 28.730 1.00 96.62 295 PHE A N 1
ATOM 2338 C CA . PHE A 1 295 ? -16.783 0.958 28.083 1.00 96.62 295 PHE A CA 1
ATOM 2339 C C . PHE A 1 295 ? -16.386 2.144 28.954 1.00 96.62 295 PHE A C 1
ATOM 2341 O O . PHE A 1 295 ? -17.086 3.151 29.039 1.00 96.62 295 PHE A O 1
ATOM 2348 N N . GLU A 1 296 ? -15.214 2.049 29.568 1.00 96.88 296 GLU A N 1
ATOM 2349 C CA . GLU A 1 296 ? -14.637 3.132 30.351 1.00 96.88 296 GLU A CA 1
ATOM 2350 C C . GLU A 1 296 ? -13.734 3.985 29.466 1.00 96.88 296 GLU A C 1
ATOM 2352 O O . GLU A 1 296 ? -12.733 3.504 28.935 1.00 96.88 296 GLU A O 1
ATOM 2357 N N . ARG A 1 297 ? -14.057 5.270 29.308 1.00 97.38 297 ARG A N 1
ATOM 2358 C CA . ARG A 1 297 ? -13.159 6.219 28.643 1.00 97.38 297 ARG A CA 1
ATOM 2359 C C . ARG A 1 297 ? -11.940 6.467 29.535 1.00 97.38 297 ARG A C 1
ATOM 2361 O O . ARG A 1 297 ? -12.078 7.042 30.608 1.00 97.38 297 ARG A O 1
ATOM 2368 N N . VAL A 1 298 ? -10.761 6.072 29.059 1.00 97.88 298 VAL A N 1
ATOM 2369 C CA . VAL A 1 298 ? -9.496 6.107 29.822 1.00 97.88 298 VAL A CA 1
ATOM 2370 C C . VAL A 1 298 ? -8.489 7.132 29.297 1.00 97.88 298 VAL A C 1
ATOM 2372 O O . VAL A 1 298 ? -7.562 7.500 30.014 1.00 97.88 298 VAL A O 1
ATOM 2375 N N . PHE A 1 299 ? -8.657 7.611 28.060 1.00 98.12 299 PHE A N 1
ATOM 2376 C CA . PHE A 1 299 ? -7.817 8.656 27.472 1.00 98.12 299 PHE A CA 1
ATOM 2377 C C . PHE A 1 299 ? -8.547 9.397 26.350 1.00 98.12 299 PHE A C 1
ATOM 2379 O O . PHE A 1 299 ? -9.409 8.825 25.679 1.00 98.12 299 PHE A O 1
ATOM 2386 N N . GLN A 1 300 ? -8.176 10.658 26.125 1.00 97.62 300 GLN A N 1
ATOM 2387 C CA . GLN A 1 300 ? -8.679 11.478 25.028 1.00 97.62 300 GLN A CA 1
ATOM 2388 C C . GLN A 1 300 ? -7.579 12.427 24.535 1.00 97.62 300 GLN A C 1
ATOM 2390 O O . GLN A 1 300 ? -6.925 13.095 25.330 1.00 97.62 300 GLN A O 1
ATOM 2395 N N . ALA A 1 301 ? -7.403 12.487 23.217 1.00 97.12 301 ALA A N 1
ATOM 2396 C CA . ALA A 1 301 ? -6.577 13.462 22.513 1.00 97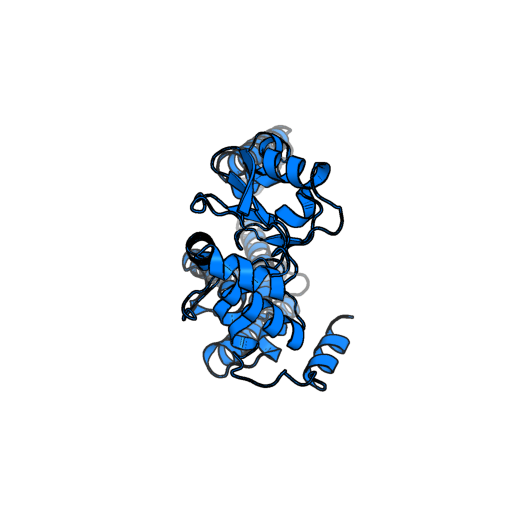.12 301 ALA A CA 1
ATOM 2397 C C . ALA A 1 301 ? -7.272 13.779 21.186 1.00 97.12 301 ALA A C 1
ATOM 2399 O O . ALA A 1 301 ? -7.172 12.997 20.241 1.00 97.12 301 ALA A O 1
ATOM 2400 N N . GLU A 1 302 ? -8.020 14.884 21.140 1.00 94.50 302 GLU A N 1
ATOM 2401 C CA . GLU A 1 302 ? -8.965 15.183 20.056 1.00 94.50 302 GLU A CA 1
ATOM 2402 C C . GLU A 1 302 ? -8.356 15.006 18.650 1.00 94.50 302 GLU A C 1
ATOM 2404 O O . GLU A 1 302 ? -7.244 15.475 18.401 1.00 94.50 302 GLU A O 1
ATOM 2409 N N . PRO A 1 303 ? -9.051 14.327 17.717 1.00 96.38 303 PRO A N 1
ATOM 2410 C CA . PRO A 1 303 ? -10.410 13.786 17.845 1.00 96.38 303 PRO A CA 1
ATOM 2411 C C . PRO A 1 303 ? -10.478 12.389 18.493 1.00 96.38 303 PRO A C 1
ATOM 2413 O O . PRO A 1 303 ? -11.537 11.779 18.515 1.00 96.38 303 PRO A O 1
ATOM 2416 N N . TRP A 1 304 ? -9.370 11.842 18.989 1.00 97.88 304 TRP A N 1
ATOM 2417 C CA . TRP A 1 304 ? -9.293 10.445 19.406 1.00 97.88 304 TRP A CA 1
ATOM 2418 C C . TRP A 1 304 ? -9.708 10.208 20.852 1.00 97.88 304 TRP A C 1
ATOM 2420 O O . TRP A 1 304 ? -9.310 10.934 21.764 1.00 97.88 304 TRP A O 1
ATOM 2430 N N . VAL A 1 305 ? -10.418 9.105 21.066 1.00 98.12 305 VAL A N 1
ATOM 2431 C CA . VAL A 1 305 ? -10.829 8.607 22.376 1.00 98.12 305 VAL A CA 1
ATOM 2432 C C . VAL A 1 305 ? -10.401 7.149 22.516 1.00 98.12 305 VAL A C 1
ATOM 2434 O O . VAL A 1 305 ? -10.508 6.360 21.573 1.00 98.12 305 VAL A O 1
ATOM 2437 N N . VAL A 1 306 ? -9.911 6.789 23.702 1.00 98.44 306 VAL A N 1
ATOM 2438 C CA . VAL A 1 306 ? -9.593 5.407 24.068 1.00 98.44 306 VAL A CA 1
ATOM 2439 C C . VAL A 1 306 ? -10.587 4.920 25.108 1.00 98.44 306 VAL A C 1
ATOM 2441 O O . VAL A 1 306 ? -10.750 5.535 26.167 1.00 98.44 306 VAL A O 1
ATOM 2444 N N . TYR A 1 307 ? -11.187 3.769 24.829 1.00 98.50 307 TYR A N 1
ATOM 2445 C CA . TYR A 1 307 ? -12.037 3.042 25.758 1.00 98.50 307 TYR A CA 1
ATOM 2446 C C . TYR A 1 307 ? -11.337 1.771 26.228 1.00 98.50 307 TYR A C 1
ATOM 2448 O O . TYR A 1 307 ? -10.787 1.031 25.413 1.00 98.50 307 TYR A O 1
ATOM 2456 N N . ARG A 1 308 ? -11.380 1.508 27.534 1.00 98.12 308 ARG A N 1
ATOM 2457 C CA . ARG A 1 308 ? -11.081 0.207 28.133 1.00 98.12 308 ARG A CA 1
ATOM 2458 C C . ARG A 1 308 ? -12.385 -0.576 28.241 1.00 98.12 308 ARG A C 1
ATOM 2460 O O . ARG A 1 308 ? -13.381 -0.049 28.739 1.00 98.12 308 ARG A O 1
ATOM 2467 N N . ILE A 1 309 ? -12.369 -1.824 27.790 1.00 97.25 309 ILE A N 1
ATOM 2468 C CA . ILE A 1 309 ? -13.508 -2.732 27.929 1.00 97.25 309 ILE A CA 1
ATOM 2469 C C . ILE A 1 309 ? -13.459 -3.332 29.330 1.00 97.25 309 ILE A C 1
ATOM 2471 O O . ILE A 1 309 ? -12.436 -3.891 29.729 1.00 97.25 309 ILE A O 1
ATOM 2475 N N . ARG A 1 310 ? -14.544 -3.185 30.092 1.00 93.38 310 ARG A N 1
ATOM 2476 C CA . ARG A 1 310 ? -14.665 -3.844 31.394 1.00 93.38 310 ARG A CA 1
ATOM 2477 C C . ARG A 1 310 ? -15.078 -5.301 31.178 1.00 93.38 310 ARG A C 1
ATOM 2479 O O . ARG A 1 310 ? -15.986 -5.534 30.375 1.00 93.38 310 ARG A O 1
ATOM 2486 N N . PRO A 1 311 ? -14.444 -6.266 31.868 1.00 80.94 311 PRO A N 1
ATOM 2487 C CA . PRO A 1 311 ? -14.933 -7.635 31.889 1.00 80.94 311 PRO A CA 1
ATOM 2488 C C . PRO A 1 311 ? -16.405 -7.630 32.288 1.00 80.94 311 PRO A C 1
ATOM 2490 O O . PRO A 1 311 ? -16.827 -6.817 33.115 1.00 80.94 311 PRO A O 1
ATOM 2493 N N . ARG A 1 312 ? -17.192 -8.520 31.690 1.00 77.94 312 ARG A N 1
ATOM 2494 C CA . ARG A 1 312 ? -18.543 -8.772 32.174 1.00 77.94 312 ARG A CA 1
ATOM 2495 C C . ARG A 1 312 ? -18.374 -9.313 33.594 1.00 77.94 312 ARG A C 1
ATOM 2497 O O . ARG A 1 312 ? -17.746 -10.350 33.759 1.00 77.94 312 ARG A O 1
ATOM 2504 N N . GLU A 1 313 ? -18.823 -8.575 34.609 1.00 73.31 313 GLU A N 1
ATOM 2505 C CA . GLU A 1 313 ? -18.956 -9.155 35.947 1.00 73.31 313 GLU A CA 1
ATOM 2506 C C . GLU A 1 313 ? -19.895 -10.349 35.780 1.00 73.31 313 GLU A C 1
ATOM 2508 O O . GLU A 1 313 ? -21.018 -10.171 35.293 1.00 73.31 313 GLU A O 1
ATOM 2513 N N . ASP A 1 314 ? -19.380 -11.554 36.041 1.00 55.62 314 ASP A N 1
ATOM 2514 C CA . ASP A 1 314 ? -20.139 -12.795 35.920 1.00 55.62 314 ASP A CA 1
ATOM 2515 C C . ASP A 1 314 ? -21.462 -12.618 36.677 1.00 55.62 314 ASP A C 1
ATOM 2517 O O . ASP A 1 314 ? -21.475 -12.337 37.878 1.00 55.62 314 ASP A O 1
ATOM 2521 N N . ARG A 1 315 ? -22.568 -12.679 35.931 1.00 45.50 315 ARG A N 1
ATOM 2522 C CA . ARG A 1 315 ? -23.927 -12.675 36.475 1.00 45.50 315 ARG A CA 1
ATOM 2523 C C . ARG A 1 315 ? -24.346 -14.088 36.822 1.00 45.50 315 ARG A C 1
ATOM 2525 O O . ARG A 1 315 ? -24.069 -14.977 35.986 1.00 45.50 315 ARG A O 1
#

Foldseek 3Di:
DVVPVVLVCCVVVPDDADDDDDDAPLCLQCFAQCVCQQEPVPPPPVVVVVLVVLLVQLVVLLVDPVLCVVDPCSPVLVVLLVVLVVLVVVSNCCSPVNPDVSSVVVSSPVSSVVVSVSSVVSNVSSCVVPPDPVNVVVVVVVVPDCVVVVVVVVVVVCCLVCCLPVPPVNVCVVCVVVVCPALVLVVLCCLQPPPDLAAEEEDQQCDPCSCVRSVYHYQAHSPPADPRRNVSRVRVVSQCLQFPDDSDSGHHPVCRVSSRVSNQPDAPVSVVVVCVVRVHQKYKHQDDHPDDPQWDFDDDRPSITMTGGDPDPDD

pLDDT: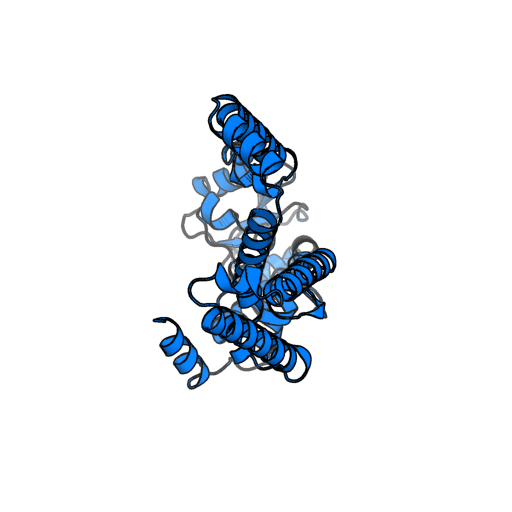 mean 91.92, std 8.83, range [45.5, 98.69]

Sequence (315 aa):
APALGPLVYQHVHPPPLPAGDHVSPFYIQAVFRAPHHYLPDAFPLPAVLSFGLIAGAGLLAFSFPQVRKLLTAPRETGLLLLFITLACLIGYLFTTVWPVFFIVKLQLFKTTVLAKLLFVLILSATVSRLMPTFLWRSAARWLAGPWPSFMALAGWTIVCVGLITGNPFIRSRALPWEHEKTPMAQLERWIRTQTPTEAIVAVPPSWDGFRTRARRAIVVNFKAFPFREDHMQGWYRRLLDMAPIAPPERGGAALLPLLDEAYEQLPAGALLERSERYGFSYVVRQTPLPSSHSFERVFQAEPWVVYRIRPREDR

Radius of gyration: 26.14 Å; chains: 1; bounding box: 57×54×73 Å